Protein AF-A0A7U9XHC4-F1 (afdb_monomer_lite)

Sequence (242 aa):
MTAVTALALLISKVLDKARELSAKLFEKETIQPVAEPNERRTTQVIPQTDKIPMQEKNTHKEPTANPSSQKQELQAKTQTTEQEKPKIPPKPVMSAEATAYPKLLKIYKELNRQNGIIFDAERERNELELERDSLKGFAKLTKKGELQSRIDCKNEEIDLLKIGLSGIVKRYGFQTVHDFYKVFSVSKTANAEYRDKVDKWEEQYGEKVQKKEESIHRRLQNYQREISNQYMKRTIKNREAR

Structure (mmCIF, N/CA/C/O backbone):
data_AF-A0A7U9XHC4-F1
#
_entry.id   AF-A0A7U9XHC4-F1
#
loop_
_atom_site.group_PDB
_atom_site.id
_atom_site.type_symbol
_atom_site.label_atom_id
_atom_site.label_alt_id
_atom_site.label_comp_id
_atom_site.label_asym_id
_atom_site.label_entity_id
_atom_site.label_seq_id
_atom_site.pdbx_PDB_ins_code
_atom_site.Cartn_x
_atom_site.Cartn_y
_atom_site.Cartn_z
_atom_site.occupancy
_atom_site.B_iso_or_equiv
_atom_site.auth_seq_id
_atom_site.auth_comp_id
_atom_site.auth_asym_id
_atom_site.auth_atom_id
_atom_site.pdbx_PDB_model_num
ATOM 1 N N . MET A 1 1 ? 19.057 22.908 -21.754 1.00 55.62 1 MET A N 1
ATOM 2 C CA . MET A 1 1 ? 17.963 22.096 -21.180 1.00 55.62 1 MET A CA 1
ATOM 3 C C . MET A 1 1 ? 16.813 22.130 -22.164 1.00 55.62 1 MET A C 1
ATOM 5 O O . MET A 1 1 ? 16.393 23.221 -22.522 1.00 55.62 1 MET A O 1
ATOM 9 N N . THR A 1 2 ? 16.378 20.983 -22.679 1.00 82.88 2 THR A N 1
ATOM 10 C CA . THR A 1 2 ? 15.184 20.905 -23.535 1.00 82.88 2 THR A CA 1
ATOM 11 C C . THR A 1 2 ? 13.932 20.855 -22.654 1.00 82.88 2 THR A C 1
ATOM 13 O O . THR A 1 2 ? 14.007 20.442 -21.493 1.00 82.88 2 THR A O 1
ATOM 16 N N . ALA A 1 3 ? 12.773 21.257 -23.184 1.00 76.12 3 ALA A N 1
ATOM 17 C CA . ALA A 1 3 ? 11.506 21.212 -22.444 1.00 76.12 3 ALA A CA 1
ATOM 18 C C . ALA A 1 3 ? 11.195 19.804 -21.890 1.00 76.12 3 ALA A C 1
ATOM 20 O O . ALA A 1 3 ? 10.708 19.671 -20.772 1.00 76.12 3 ALA A O 1
ATOM 21 N N . VAL A 1 4 ? 11.584 18.757 -22.628 1.00 71.19 4 VAL A N 1
ATOM 22 C CA . VAL A 1 4 ? 11.446 17.349 -22.219 1.00 71.19 4 VAL A CA 1
ATOM 23 C C . VAL A 1 4 ? 12.296 17.035 -20.982 1.00 71.19 4 VAL A C 1
ATOM 25 O O . VAL A 1 4 ? 11.776 16.501 -20.006 1.00 71.19 4 VAL A O 1
ATOM 28 N N . THR A 1 5 ? 13.572 17.445 -20.957 1.00 75.75 5 THR A N 1
ATOM 29 C CA . THR A 1 5 ? 14.426 17.257 -19.765 1.00 75.75 5 THR A CA 1
ATOM 30 C C . THR A 1 5 ? 13.920 18.018 -18.539 1.00 75.75 5 THR A C 1
ATOM 32 O O . THR A 1 5 ? 14.038 17.524 -17.421 1.00 75.75 5 THR A O 1
ATOM 35 N N . ALA A 1 6 ? 13.325 19.201 -18.721 1.00 80.12 6 ALA A N 1
ATOM 36 C CA . ALA A 1 6 ? 12.749 19.957 -17.611 1.00 80.12 6 ALA A CA 1
ATOM 37 C C . ALA A 1 6 ? 11.502 19.265 -17.029 1.00 80.12 6 ALA A C 1
ATOM 39 O O . ALA A 1 6 ? 11.357 19.206 -15.809 1.00 80.12 6 ALA A O 1
ATOM 40 N N . LEU A 1 7 ? 10.642 18.706 -17.888 1.00 82.75 7 LEU A N 1
ATOM 41 C CA . LEU A 1 7 ? 9.442 17.976 -17.474 1.00 82.75 7 LEU A CA 1
ATOM 42 C C . LEU A 1 7 ? 9.790 16.689 -16.715 1.00 82.75 7 LEU A C 1
ATOM 44 O O . LEU A 1 7 ? 9.242 16.453 -15.642 1.00 82.75 7 LEU A O 1
ATOM 48 N N . ALA A 1 8 ? 10.741 15.900 -17.222 1.00 76.00 8 ALA A N 1
ATOM 49 C CA . ALA A 1 8 ? 11.192 14.673 -16.565 1.00 76.00 8 ALA A CA 1
ATOM 50 C C . ALA A 1 8 ? 11.754 14.942 -15.156 1.00 76.00 8 ALA A C 1
ATOM 52 O O . ALA A 1 8 ? 11.392 14.263 -14.197 1.00 76.00 8 ALA A O 1
ATOM 53 N N . LEU A 1 9 ? 12.564 15.997 -14.997 1.00 84.44 9 LEU A N 1
ATOM 54 C CA . LEU A 1 9 ? 13.085 16.408 -13.687 1.00 84.44 9 LEU A CA 1
ATOM 55 C C . LEU A 1 9 ? 11.981 16.847 -12.718 1.00 84.44 9 LEU A C 1
ATOM 57 O O . LEU A 1 9 ? 12.080 16.603 -11.514 1.00 84.44 9 LEU A O 1
ATOM 61 N N . LEU A 1 10 ? 10.938 17.506 -13.224 1.00 90.00 10 LEU A N 1
ATOM 62 C CA . LEU A 1 10 ? 9.778 17.899 -12.427 1.00 90.00 10 LEU A CA 1
ATOM 63 C C . LEU A 1 10 ? 9.011 16.670 -11.932 1.00 90.00 10 LEU A C 1
ATOM 65 O O . LEU A 1 10 ? 8.675 16.601 -10.751 1.00 90.00 10 LEU A O 1
ATOM 69 N N . ILE A 1 11 ? 8.804 15.682 -12.806 1.00 84.50 11 ILE A N 1
ATOM 70 C CA . ILE A 1 11 ? 8.139 14.420 -12.466 1.00 84.50 11 ILE A CA 1
ATOM 71 C C . ILE A 1 11 ? 8.933 13.663 -11.394 1.00 84.50 11 ILE A C 1
ATOM 73 O O . ILE A 1 11 ? 8.345 13.287 -10.381 1.00 84.50 11 ILE A O 1
ATOM 77 N N . SER A 1 12 ? 10.258 13.521 -11.537 1.00 80.94 12 SER A N 1
ATOM 78 C CA . SER A 1 12 ? 11.087 12.885 -10.496 1.00 80.94 12 SER A CA 1
ATOM 79 C C . SER A 1 12 ? 10.955 13.581 -9.140 1.00 80.94 12 SER A C 1
ATOM 81 O O . SER A 1 12 ? 10.731 12.918 -8.132 1.00 80.94 12 SER A O 1
ATOM 83 N N . LYS A 1 13 ? 10.994 14.920 -9.100 1.00 88.62 13 LYS A N 1
ATOM 84 C CA . LYS A 1 13 ? 10.834 15.673 -7.841 1.00 88.62 13 LYS A CA 1
ATOM 85 C C . LYS A 1 13 ? 9.473 15.451 -7.180 1.00 88.62 13 LYS A C 1
ATOM 87 O O . LYS A 1 13 ? 9.390 15.394 -5.953 1.00 88.62 13 LYS A O 1
ATOM 92 N N . VAL A 1 14 ? 8.408 15.357 -7.976 1.00 91.25 14 VAL A N 1
ATOM 93 C CA . VAL A 1 14 ? 7.058 15.073 -7.469 1.00 91.25 14 VAL A CA 1
ATOM 94 C C . VAL A 1 14 ? 6.993 13.658 -6.889 1.00 91.25 14 VAL A C 1
ATOM 96 O O . VAL A 1 14 ? 6.463 13.483 -5.791 1.00 91.25 14 VAL A O 1
ATOM 99 N N . LEU A 1 15 ? 7.579 12.671 -7.572 1.00 83.56 15 LEU A N 1
ATOM 100 C CA . LEU A 1 15 ? 7.638 11.285 -7.097 1.00 83.56 15 LEU A CA 1
ATOM 101 C C . LEU A 1 15 ? 8.427 11.156 -5.784 1.00 83.56 15 LEU A C 1
ATOM 103 O O . LEU A 1 15 ? 7.955 10.508 -4.848 1.00 83.56 15 LEU A O 1
ATOM 107 N N . ASP A 1 16 ? 9.566 11.840 -5.659 1.00 85.12 16 ASP A N 1
ATOM 108 C CA . ASP A 1 16 ? 10.362 11.842 -4.424 1.00 85.12 16 ASP A CA 1
ATOM 109 C C . ASP A 1 16 ? 9.583 12.428 -3.238 1.00 85.12 16 ASP A C 1
ATOM 111 O O . ASP A 1 16 ? 9.581 11.868 -2.136 1.00 85.12 16 ASP A O 1
ATOM 115 N N . LYS A 1 17 ? 8.857 13.532 -3.457 1.00 90.00 17 LYS A N 1
ATOM 116 C CA . LYS A 1 17 ? 8.024 14.149 -2.414 1.00 90.00 17 LYS A CA 1
ATOM 117 C C . LYS A 1 17 ? 6.835 13.278 -2.022 1.00 90.00 17 LYS A C 1
ATOM 119 O O . LYS A 1 17 ? 6.519 13.190 -0.834 1.00 90.00 17 LYS A O 1
ATOM 124 N N . ALA A 1 18 ? 6.206 12.601 -2.981 1.00 82.88 18 ALA A N 1
ATOM 125 C CA . ALA A 1 18 ? 5.153 11.631 -2.697 1.00 82.88 18 ALA A CA 1
ATOM 126 C C . ALA A 1 18 ? 5.675 10.474 -1.826 1.00 82.88 18 ALA A C 1
ATOM 128 O O . ALA A 1 18 ? 5.011 10.079 -0.864 1.00 82.88 18 ALA A O 1
ATOM 129 N N . ARG A 1 19 ? 6.897 9.990 -2.088 1.00 78.12 19 ARG A N 1
ATOM 130 C CA . ARG A 1 19 ? 7.547 8.958 -1.269 1.00 78.12 19 ARG A CA 1
ATOM 131 C C . ARG A 1 19 ? 7.817 9.444 0.157 1.00 78.12 19 ARG A C 1
ATOM 133 O O . ARG A 1 19 ? 7.469 8.736 1.101 1.00 78.12 19 ARG A O 1
ATOM 140 N N . GLU A 1 20 ? 8.360 10.648 0.330 1.00 86.25 20 GLU A N 1
ATOM 141 C CA . GLU A 1 20 ? 8.601 11.239 1.658 1.00 86.25 20 GLU A CA 1
ATOM 142 C C . GLU A 1 20 ? 7.307 11.321 2.492 1.00 86.25 20 GLU A C 1
ATOM 144 O O . GLU A 1 20 ? 7.291 10.974 3.675 1.00 86.25 20 GLU A O 1
ATOM 149 N N . LEU A 1 21 ? 6.201 11.737 1.867 1.00 84.19 21 LEU A N 1
ATOM 150 C CA . LEU A 1 21 ? 4.885 11.781 2.506 1.00 84.19 21 LEU A CA 1
ATOM 151 C C . LEU A 1 21 ? 4.354 10.383 2.834 1.00 84.19 21 LEU A C 1
ATOM 153 O O . LEU A 1 21 ? 3.817 10.181 3.924 1.00 84.19 21 LEU A O 1
ATOM 157 N N . SER A 1 22 ? 4.536 9.415 1.933 1.00 74.69 22 SER A N 1
ATOM 158 C CA . SER A 1 22 ? 4.126 8.034 2.184 1.00 74.69 22 SER A CA 1
ATOM 159 C C . SER A 1 22 ? 4.843 7.450 3.409 1.00 74.69 22 SER A C 1
ATOM 161 O O . SER A 1 22 ? 4.179 6.966 4.321 1.00 74.69 22 SER A O 1
ATOM 163 N N . ALA A 1 23 ? 6.169 7.598 3.516 1.00 75.50 23 ALA A N 1
ATOM 164 C CA . ALA A 1 23 ? 6.959 7.071 4.630 1.00 75.50 23 ALA A CA 1
ATOM 165 C C . ALA A 1 23 ? 6.493 7.624 5.992 1.00 75.50 23 ALA A C 1
ATOM 167 O O . ALA A 1 23 ? 6.322 6.867 6.948 1.00 75.50 23 ALA A O 1
ATOM 168 N N . LYS A 1 24 ? 6.172 8.926 6.053 1.00 78.94 24 LYS A N 1
ATOM 169 C CA . LYS A 1 24 ? 5.629 9.587 7.255 1.00 78.94 24 LYS A CA 1
ATOM 170 C C . LYS A 1 24 ? 4.244 9.076 7.670 1.00 78.94 24 LYS A C 1
ATOM 172 O O . LYS A 1 24 ? 3.908 9.143 8.853 1.00 78.94 24 LYS A O 1
ATOM 177 N N . LEU A 1 25 ? 3.430 8.595 6.729 1.00 70.62 25 LEU A N 1
ATOM 178 C CA . LEU A 1 25 ? 2.134 7.976 7.029 1.00 70.62 25 LEU A CA 1
ATOM 179 C C . LEU A 1 25 ? 2.297 6.545 7.565 1.00 70.62 25 LEU A C 1
ATOM 181 O O . LEU A 1 25 ? 1.542 6.146 8.448 1.00 70.62 25 LEU A O 1
ATOM 185 N N . PHE A 1 26 ? 3.297 5.796 7.087 1.00 56.28 26 PHE A N 1
ATOM 186 C CA . PHE A 1 26 ? 3.505 4.396 7.476 1.00 56.28 26 PHE A CA 1
ATOM 187 C C . PHE A 1 26 ? 4.133 4.204 8.859 1.00 56.28 26 PHE A C 1
ATOM 189 O O . PHE A 1 26 ? 3.746 3.265 9.556 1.00 56.28 26 PHE A O 1
ATOM 196 N N . GLU A 1 27 ? 5.041 5.081 9.299 1.00 56.12 27 GLU A N 1
ATOM 197 C CA . GLU A 1 27 ? 5.608 4.984 10.657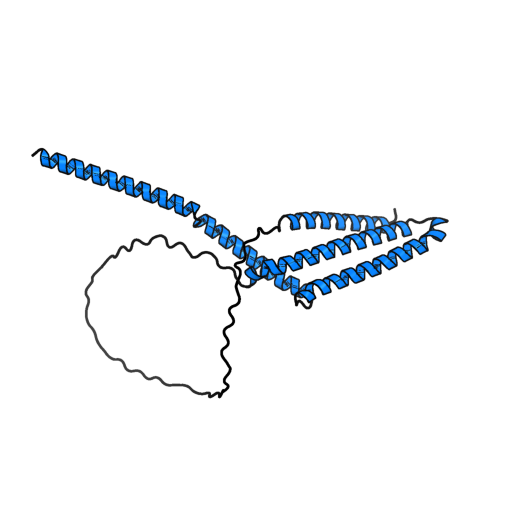 1.00 56.12 27 GLU A CA 1
ATOM 198 C C . GLU A 1 27 ? 4.546 5.144 11.756 1.00 56.12 27 GLU A C 1
ATOM 200 O O . GLU A 1 27 ? 4.669 4.563 12.830 1.00 56.12 27 GLU A O 1
ATOM 205 N N . LYS A 1 28 ? 3.460 5.876 11.482 1.00 56.00 28 LYS A N 1
ATOM 206 C CA . LYS A 1 28 ? 2.376 6.115 12.447 1.00 56.00 28 LYS A CA 1
ATOM 207 C C . LYS A 1 28 ? 1.335 4.984 12.514 1.00 56.00 28 LYS A C 1
ATOM 209 O O . LYS A 1 28 ? 0.484 5.006 13.395 1.00 56.00 28 LYS A O 1
ATOM 214 N N . GLU A 1 29 ? 1.401 3.988 11.624 1.00 53.00 29 GLU A N 1
ATOM 215 C CA . GLU A 1 29 ? 0.456 2.853 11.522 1.00 53.00 29 GLU A CA 1
ATOM 216 C C . GLU A 1 29 ? 0.997 1.549 12.174 1.00 53.00 29 GLU A C 1
ATOM 218 O O . GLU A 1 29 ? 0.643 0.419 11.801 1.00 53.00 29 GLU A O 1
ATOM 223 N N . THR A 1 30 ? 1.885 1.671 13.168 1.00 40.72 30 THR A N 1
ATOM 224 C CA . THR A 1 30 ? 2.330 0.553 14.017 1.00 40.72 30 THR A CA 1
ATOM 225 C C . THR A 1 30 ? 1.309 0.269 15.120 1.00 40.72 30 THR A C 1
ATOM 227 O O . THR A 1 30 ? 1.226 0.988 16.113 1.00 40.72 30 THR A O 1
ATOM 230 N N . ILE A 1 31 ? 0.533 -0.803 14.960 1.00 46.12 31 ILE A N 1
ATOM 231 C CA . ILE A 1 31 ? -0.355 -1.331 16.003 1.00 46.12 31 ILE A CA 1
ATOM 232 C C . ILE A 1 31 ? 0.489 -2.118 17.019 1.00 46.12 31 ILE A C 1
ATOM 234 O O . ILE A 1 31 ? 1.234 -3.016 16.624 1.00 46.12 31 ILE A O 1
ATOM 238 N N . GLN A 1 32 ? 0.351 -1.811 18.314 1.00 37.06 32 GLN A N 1
ATOM 239 C CA . GLN A 1 32 ? 0.834 -2.681 19.394 1.00 37.06 32 GLN A CA 1
ATOM 240 C C . GLN A 1 32 ? 0.042 -4.002 19.385 1.00 37.06 32 GLN A C 1
ATOM 242 O O . GLN A 1 32 ? -1.187 -3.960 19.290 1.00 37.06 32 GLN A O 1
ATOM 247 N N . PRO A 1 33 ? 0.696 -5.173 19.478 1.00 33.81 33 PRO A N 1
ATOM 248 C CA . PRO A 1 33 ? 0.001 -6.451 19.404 1.00 33.81 33 PRO A CA 1
ATOM 249 C C . PRO A 1 33 ? -0.892 -6.646 20.637 1.00 33.81 33 PRO A C 1
ATOM 251 O O . PRO A 1 33 ? -0.405 -6.751 21.759 1.00 33.81 33 PRO A O 1
ATOM 254 N N . VAL A 1 34 ? -2.207 -6.724 20.425 1.00 34.84 34 VAL A N 1
ATOM 255 C CA . VAL A 1 34 ? -3.128 -7.321 21.399 1.00 34.84 34 VAL A CA 1
ATOM 256 C C . VAL A 1 34 ? -3.003 -8.835 21.252 1.00 34.84 34 VAL A C 1
ATOM 258 O O . VAL A 1 34 ? -3.172 -9.367 20.156 1.00 34.84 34 VAL A O 1
ATOM 261 N N . ALA A 1 35 ? -2.641 -9.501 22.346 1.00 34.56 35 ALA A N 1
ATOM 262 C CA . ALA A 1 35 ? -2.432 -10.941 22.414 1.00 34.56 35 ALA A CA 1
ATOM 263 C C . ALA A 1 35 ? -3.682 -11.725 21.967 1.00 34.56 35 ALA A C 1
ATOM 265 O O . ALA A 1 35 ? -4.782 -11.496 22.471 1.00 34.56 35 ALA A O 1
ATOM 266 N N . GLU A 1 36 ? -3.496 -12.660 21.033 1.00 34.91 36 GLU A N 1
ATOM 267 C CA . GLU A 1 36 ? -4.506 -13.642 20.623 1.00 34.91 36 GLU A CA 1
ATOM 268 C C . GLU A 1 36 ? -4.668 -14.724 21.715 1.00 34.91 36 GLU A C 1
ATOM 270 O O . GLU A 1 36 ? -3.659 -15.224 22.225 1.00 34.91 36 GLU A O 1
ATOM 275 N N . PRO A 1 37 ? -5.896 -15.149 22.075 1.00 32.88 37 PRO A N 1
ATOM 276 C CA . PRO A 1 37 ? -6.099 -16.367 22.845 1.00 32.88 37 PRO A CA 1
ATOM 277 C C . PRO A 1 37 ? -6.064 -17.582 21.908 1.00 32.88 37 PRO A C 1
ATOM 279 O O . PRO A 1 37 ? -6.807 -17.667 20.934 1.00 32.88 37 PRO A O 1
ATOM 282 N N . ASN A 1 38 ? -5.195 -18.541 22.225 1.00 33.75 38 ASN A N 1
ATOM 283 C CA . ASN A 1 38 ? -5.083 -19.826 21.540 1.00 33.75 38 ASN A CA 1
ATOM 284 C C . ASN A 1 38 ? -6.364 -20.666 21.707 1.00 33.75 38 ASN A C 1
ATOM 286 O O . ASN A 1 38 ? -6.605 -21.201 22.791 1.00 33.75 38 ASN A O 1
ATOM 290 N N . GLU A 1 39 ? -7.136 -20.872 20.638 1.00 32.62 39 GLU A N 1
ATOM 291 C CA . GLU A 1 39 ? -8.208 -21.875 20.619 1.00 32.62 39 GLU A CA 1
ATOM 292 C C . GLU A 1 39 ? -7.660 -23.252 20.225 1.00 32.62 39 GLU A C 1
ATOM 294 O O . GLU A 1 39 ? -7.270 -23.525 19.087 1.00 32.62 39 GLU A O 1
ATOM 299 N N . ARG A 1 40 ? -7.621 -24.145 21.217 1.00 29.61 40 ARG A N 1
ATOM 300 C CA . ARG A 1 40 ? -7.366 -25.574 21.039 1.00 29.61 40 ARG A CA 1
ATOM 301 C C . ARG A 1 40 ? -8.595 -26.237 20.411 1.00 29.61 40 ARG A C 1
ATOM 303 O O . ARG A 1 40 ? -9.694 -26.155 20.950 1.00 29.61 40 ARG A O 1
ATOM 310 N N . ARG A 1 41 ? -8.367 -26.969 19.316 1.00 32.06 41 ARG A N 1
ATOM 311 C CA . ARG A 1 41 ? -9.296 -27.953 18.738 1.00 32.06 41 ARG A CA 1
ATOM 312 C C . ARG A 1 41 ? -9.852 -28.883 19.819 1.00 32.06 41 ARG A C 1
ATOM 314 O O . ARG A 1 41 ? -9.085 -29.581 20.476 1.00 32.06 41 ARG A O 1
ATOM 321 N N . THR A 1 42 ? -11.173 -28.992 19.896 1.00 28.61 42 THR A N 1
ATOM 322 C CA . THR A 1 42 ? -11.848 -30.218 20.336 1.00 28.61 42 THR A CA 1
ATOM 323 C C . THR A 1 42 ? -12.834 -30.633 19.253 1.00 28.61 42 THR A C 1
ATOM 325 O O . THR A 1 42 ? -13.819 -29.961 18.972 1.00 28.61 42 THR A O 1
ATOM 328 N N . THR A 1 43 ? -12.504 -31.737 18.594 1.00 28.59 43 THR A N 1
ATOM 329 C CA . THR A 1 43 ? -13.367 -32.452 17.660 1.00 28.59 43 THR A CA 1
ATOM 330 C C . THR A 1 43 ? -14.407 -33.218 18.477 1.00 28.59 43 THR A C 1
ATOM 332 O O . THR A 1 43 ? -14.033 -34.095 19.250 1.00 28.59 43 THR A O 1
ATOM 335 N N . GLN A 1 44 ? -15.695 -32.922 18.302 1.00 28.42 44 GLN A N 1
ATOM 336 C CA . GLN A 1 44 ? -16.767 -33.870 18.609 1.00 28.42 44 GLN A CA 1
ATOM 337 C C . GLN A 1 44 ? -17.563 -34.148 17.337 1.00 28.42 44 GLN A C 1
ATOM 339 O O . GLN A 1 44 ? -18.074 -33.249 16.675 1.00 28.42 44 GLN A O 1
ATOM 344 N N . VAL A 1 45 ? -17.578 -35.431 16.998 1.00 30.69 45 VAL A N 1
ATOM 345 C CA . VAL A 1 45 ? -18.313 -36.077 15.917 1.00 30.69 45 VAL A CA 1
ATOM 346 C C . VAL A 1 45 ? -19.734 -36.343 16.407 1.00 30.69 45 VAL A C 1
ATOM 348 O O . VAL A 1 45 ? -19.882 -36.976 17.449 1.00 30.69 45 VAL A O 1
ATOM 351 N N . ILE A 1 46 ? -20.759 -35.945 15.648 1.00 30.66 46 ILE A N 1
ATOM 352 C CA . ILE A 1 46 ? -22.102 -36.550 15.712 1.00 30.66 46 ILE A CA 1
ATOM 353 C C . ILE A 1 46 ? -22.631 -36.700 14.268 1.00 30.66 46 ILE A C 1
ATOM 355 O O . ILE A 1 46 ? -22.454 -35.765 13.482 1.00 30.66 46 ILE A O 1
ATOM 359 N N . PRO A 1 47 ? -23.222 -37.852 13.876 1.00 28.88 47 PRO A N 1
ATOM 360 C CA . PRO A 1 47 ? -23.555 -38.157 12.485 1.00 28.88 47 PRO A CA 1
ATOM 361 C C . PRO A 1 47 ? -24.896 -37.578 12.013 1.00 28.88 47 PRO A C 1
ATOM 363 O O . PRO A 1 47 ? -25.793 -37.274 12.794 1.00 28.88 47 PRO A O 1
ATOM 366 N N . GLN A 1 48 ? -24.998 -37.505 10.687 1.00 24.06 48 GLN A N 1
ATOM 367 C CA . GLN A 1 48 ? -26.137 -37.122 9.855 1.00 24.06 48 GLN A CA 1
ATOM 368 C C . GLN A 1 48 ? -27.440 -37.875 10.173 1.00 24.06 48 GLN A C 1
ATOM 370 O O . GLN A 1 48 ? -27.424 -39.076 10.447 1.00 24.06 48 GLN A O 1
ATOM 375 N N . THR A 1 49 ? -28.585 -37.220 9.958 1.00 25.73 49 THR A N 1
ATOM 376 C CA . THR A 1 49 ? -29.771 -37.889 9.400 1.00 25.73 49 THR A CA 1
ATOM 377 C C . THR A 1 49 ? -30.644 -36.898 8.628 1.00 25.73 49 THR A C 1
ATOM 379 O O . THR A 1 49 ? -30.961 -35.814 9.113 1.00 25.73 49 THR A O 1
ATOM 382 N N . ASP A 1 50 ? -31.002 -37.298 7.411 1.00 26.66 50 ASP A N 1
ATOM 383 C CA . ASP A 1 50 ? -31.932 -36.644 6.496 1.00 26.66 50 ASP A CA 1
ATOM 384 C C . ASP A 1 50 ? -33.364 -36.551 7.048 1.00 26.66 50 ASP A C 1
ATOM 386 O O . ASP A 1 50 ? -33.828 -37.483 7.712 1.00 26.66 50 ASP A O 1
ATOM 390 N N . LYS A 1 51 ? -34.093 -35.493 6.648 1.00 30.14 51 LYS A N 1
ATOM 391 C CA . LYS A 1 51 ? -35.389 -35.527 5.916 1.00 30.14 51 LYS A CA 1
ATOM 392 C C . LYS A 1 51 ? -36.171 -34.209 6.073 1.00 30.14 51 LYS A C 1
ATOM 394 O O . LYS A 1 51 ? -36.531 -33.805 7.172 1.00 30.14 51 LYS A O 1
ATOM 399 N N . ILE A 1 52 ? -36.471 -33.581 4.934 1.00 31.81 52 ILE A N 1
ATOM 400 C CA . ILE A 1 52 ? -37.502 -32.541 4.728 1.00 31.81 52 ILE A CA 1
ATOM 401 C C . ILE A 1 52 ? -38.856 -33.279 4.534 1.00 31.81 52 ILE A C 1
ATOM 403 O O . ILE A 1 52 ? -38.826 -34.433 4.091 1.00 31.81 52 ILE A O 1
ATOM 407 N N . PRO A 1 53 ? -40.033 -32.688 4.845 1.00 28.19 53 PRO A N 1
ATOM 408 C CA . PRO A 1 53 ? -40.754 -31.896 3.838 1.00 28.19 53 PRO A CA 1
ATOM 409 C C . PRO A 1 53 ? -41.423 -30.605 4.359 1.00 28.19 53 PRO A C 1
ATOM 411 O O . PRO A 1 53 ? -41.893 -30.516 5.490 1.00 28.19 53 PRO A O 1
ATOM 414 N N . MET A 1 54 ? -41.496 -29.621 3.457 1.00 28.09 54 MET A N 1
ATOM 415 C CA . MET A 1 54 ? -42.351 -28.426 3.485 1.00 28.09 54 MET A CA 1
ATOM 416 C C . MET A 1 54 ? -43.833 -28.748 3.720 1.00 28.09 54 MET A C 1
ATOM 418 O O . MET A 1 54 ? -44.343 -29.699 3.132 1.00 28.09 54 MET A O 1
ATOM 422 N N . GLN A 1 55 ? -44.549 -27.847 4.405 1.00 28.44 55 GLN A N 1
ATOM 423 C CA . GLN A 1 55 ? -45.939 -27.526 4.061 1.00 28.44 55 GLN A CA 1
ATOM 424 C C . GLN A 1 55 ? -46.338 -26.100 4.486 1.00 28.44 55 GLN A C 1
ATOM 426 O O . GLN A 1 55 ? -46.089 -25.665 5.608 1.00 28.44 55 GLN A O 1
ATOM 431 N N . GLU A 1 56 ? -46.927 -25.380 3.528 1.00 27.33 56 GLU A N 1
ATOM 432 C CA . GLU A 1 56 ? -47.535 -24.050 3.629 1.00 27.33 56 GLU A CA 1
ATOM 433 C C . GLU A 1 56 ? -48.897 -24.061 4.359 1.00 27.33 56 GLU A C 1
ATOM 435 O O . GLU A 1 56 ? -49.558 -25.096 4.435 1.00 27.33 56 GLU A O 1
ATOM 440 N N . LYS A 1 57 ? -49.356 -22.842 4.703 1.00 27.30 57 LYS A N 1
ATOM 441 C CA . LYS A 1 57 ? -50.697 -22.250 4.445 1.00 27.30 57 LYS A CA 1
ATOM 442 C C . LYS A 1 57 ? -51.568 -21.825 5.652 1.00 27.30 57 LYS A C 1
ATOM 444 O O . LYS A 1 57 ? -52.084 -22.647 6.395 1.00 27.30 57 LYS A O 1
ATOM 449 N N . ASN A 1 58 ? -51.891 -20.520 5.618 1.00 26.94 58 ASN A N 1
ATOM 450 C CA . ASN A 1 58 ? -53.190 -19.852 5.857 1.00 26.94 58 ASN A CA 1
ATOM 451 C C . ASN A 1 58 ? -53.703 -19.480 7.275 1.00 26.94 58 ASN A C 1
ATOM 453 O O . ASN A 1 58 ? -54.276 -20.288 7.988 1.00 26.94 58 ASN A O 1
ATOM 457 N N . THR A 1 59 ? -53.622 -18.169 7.559 1.00 23.08 59 THR A N 1
ATOM 458 C CA . THR A 1 59 ? -54.715 -17.163 7.701 1.00 23.08 59 THR A CA 1
ATOM 459 C C . THR A 1 59 ? -55.966 -17.415 8.576 1.00 23.08 59 THR A C 1
ATOM 461 O O . THR A 1 59 ? -56.833 -18.196 8.200 1.00 23.08 59 THR A O 1
ATOM 464 N N . HIS A 1 60 ? -56.132 -16.507 9.568 1.00 26.81 60 HIS A N 1
ATOM 465 C CA . HIS A 1 60 ? -57.374 -15.959 10.188 1.00 26.81 60 HIS A CA 1
ATOM 466 C C . HIS A 1 60 ? -58.234 -16.918 11.053 1.00 26.81 60 HIS A C 1
ATOM 468 O O . HIS A 1 60 ? -58.481 -18.048 10.667 1.00 26.81 60 HIS A O 1
ATOM 474 N N . LYS A 1 61 ? -58.781 -16.546 12.224 1.00 31.64 61 LYS A N 1
ATOM 475 C CA . LYS A 1 61 ? -59.591 -15.356 12.564 1.00 31.64 61 LYS A CA 1
ATOM 476 C C . LYS A 1 61 ? -59.613 -15.070 14.084 1.00 31.64 61 LYS A C 1
ATOM 478 O O . LYS A 1 61 ? -59.539 -15.992 14.889 1.00 31.64 61 LYS A O 1
ATOM 483 N N . GLU A 1 62 ? -59.815 -13.798 14.432 1.00 26.48 62 GLU A N 1
ATOM 484 C CA . GLU A 1 62 ? -60.444 -13.316 15.682 1.00 26.48 62 GLU A CA 1
ATOM 485 C C . GLU A 1 62 ? -61.940 -13.729 15.726 1.00 26.48 62 GLU A C 1
ATOM 487 O O . GLU A 1 62 ? -62.503 -13.983 14.654 1.00 26.48 62 GLU A O 1
ATOM 492 N N . PRO A 1 63 ? -62.616 -13.805 16.895 1.00 36.53 63 PRO A N 1
ATOM 493 C CA . PRO A 1 63 ? -63.226 -12.602 17.489 1.00 36.53 63 PRO A CA 1
ATOM 494 C C . PRO A 1 63 ? -63.290 -12.569 19.038 1.00 36.53 63 PRO A C 1
ATOM 496 O O . PRO A 1 63 ? -63.694 -13.522 19.699 1.00 36.53 63 PRO A O 1
ATOM 499 N N . THR A 1 64 ? -62.923 -11.413 19.591 1.00 30.22 64 THR A N 1
ATOM 500 C CA . THR A 1 64 ? -63.703 -10.580 20.532 1.00 30.22 64 THR A CA 1
ATOM 501 C C . THR A 1 64 ? -64.684 -11.246 21.525 1.00 30.22 64 THR A C 1
ATOM 503 O O . THR A 1 64 ? -65.745 -11.721 21.131 1.00 30.22 64 THR A O 1
ATOM 506 N N . ALA A 1 65 ? -64.423 -11.092 22.834 1.00 27.11 65 ALA A N 1
ATOM 507 C CA . ALA A 1 65 ? -65.444 -10.842 23.869 1.00 27.11 65 ALA A CA 1
ATOM 508 C C . ALA A 1 65 ? -64.794 -10.386 25.198 1.00 27.11 65 ALA A C 1
ATOM 510 O O . ALA A 1 65 ? -64.227 -11.188 25.932 1.00 27.11 65 ALA A O 1
ATOM 511 N N . ASN A 1 66 ? -64.916 -9.096 25.521 1.00 32.53 66 ASN A N 1
ATOM 512 C CA . ASN A 1 66 ? -64.937 -8.599 26.905 1.00 32.53 66 ASN A CA 1
ATOM 513 C C . ASN A 1 66 ? -66.411 -8.524 27.343 1.00 32.53 66 ASN A C 1
ATOM 515 O O . ASN A 1 66 ? -67.273 -8.299 26.487 1.00 32.53 66 ASN A O 1
ATOM 519 N N . PRO A 1 67 ? -66.725 -8.651 28.645 1.00 38.66 67 PRO A N 1
ATOM 520 C CA . PRO A 1 67 ? -67.033 -7.412 29.377 1.00 38.66 67 PRO A CA 1
ATOM 521 C C . PRO A 1 67 ? -66.697 -7.418 30.886 1.00 38.66 67 PRO A C 1
ATOM 523 O O . PRO A 1 67 ? -66.741 -8.457 31.528 1.00 38.66 67 P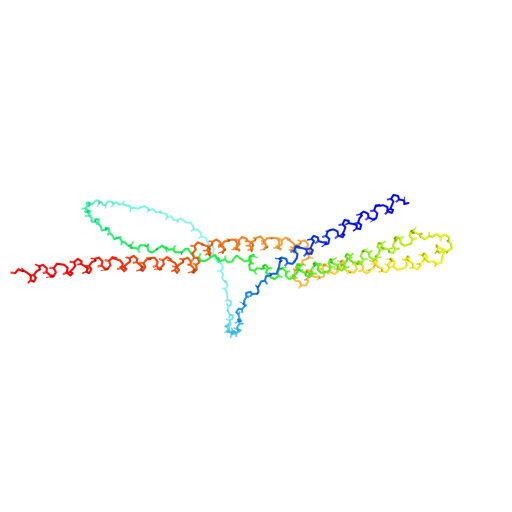RO A O 1
ATOM 526 N N . SER A 1 68 ? -66.540 -6.196 31.432 1.00 26.59 68 SER A N 1
ATOM 527 C CA . SER A 1 68 ? -66.937 -5.746 32.794 1.00 26.59 68 SER A CA 1
ATOM 528 C C . SER A 1 68 ? -66.305 -6.415 34.033 1.00 26.59 68 SER A C 1
ATOM 530 O O . SER A 1 68 ? -66.199 -7.621 34.107 1.00 26.59 68 SER A O 1
ATOM 532 N N . SER A 1 69 ? -65.978 -5.751 35.147 1.00 29.42 69 SER A N 1
ATOM 533 C CA . SER A 1 69 ? -66.239 -4.394 35.642 1.00 29.42 69 SER A CA 1
ATOM 534 C C . SER A 1 69 ? -65.402 -4.125 36.915 1.00 29.42 69 SER A C 1
ATOM 536 O O . SER A 1 69 ? -65.227 -5.014 37.736 1.00 29.42 69 SER A O 1
ATOM 538 N N . GLN A 1 70 ? -64.927 -2.878 37.052 1.00 28.42 70 GLN A N 1
ATOM 539 C CA . GLN A 1 70 ? -64.866 -2.002 38.246 1.00 28.42 70 GLN A CA 1
ATOM 540 C C . GLN A 1 70 ? -64.604 -2.576 39.668 1.00 28.42 70 GLN A C 1
ATOM 542 O O . GLN A 1 70 ? -65.470 -3.245 40.220 1.00 28.42 70 GLN A O 1
ATOM 547 N N . LYS A 1 71 ? -63.552 -2.091 40.367 1.00 27.61 71 LYS A N 1
ATOM 548 C CA . LYS A 1 71 ? -63.639 -1.059 41.447 1.00 27.61 71 LYS A CA 1
ATOM 549 C C . LYS A 1 71 ? -62.336 -0.858 42.264 1.00 27.61 71 LYS A C 1
ATOM 551 O O . LYS A 1 71 ? -61.748 -1.810 42.749 1.00 27.61 71 LYS A O 1
ATOM 556 N N . GLN A 1 72 ? -62.028 0.431 42.469 1.00 26.23 72 GLN A N 1
ATOM 557 C CA . GLN A 1 72 ? -61.454 1.117 43.650 1.00 26.23 72 GLN A CA 1
ATOM 558 C C . GLN A 1 72 ? -60.069 0.733 44.222 1.00 26.23 72 GLN A C 1
ATOM 560 O O . GLN A 1 72 ? -59.918 -0.202 44.993 1.00 26.23 72 GLN A O 1
ATOM 565 N N . GLU A 1 73 ? -59.090 1.589 43.891 1.00 31.09 73 GLU A N 1
ATOM 566 C CA . GLU A 1 73 ? -58.409 2.534 44.803 1.00 31.09 73 GLU A CA 1
ATOM 567 C C . GLU A 1 73 ? -57.834 2.009 46.134 1.00 31.09 73 GLU A C 1
ATOM 569 O O . GLU A 1 73 ? -58.569 1.750 47.078 1.00 31.09 73 GLU A O 1
ATOM 574 N N . LEU A 1 74 ? -56.497 2.008 46.246 1.00 29.45 74 LEU A N 1
ATOM 575 C CA . LEU A 1 74 ? -55.772 2.392 47.465 1.00 29.45 74 LEU A CA 1
ATOM 576 C C . LEU A 1 74 ? -54.304 2.697 47.134 1.00 29.45 74 LEU A C 1
ATOM 578 O O . LEU A 1 74 ? -53.546 1.858 46.650 1.00 29.45 74 LEU A O 1
ATOM 582 N N . GLN A 1 75 ? -53.925 3.948 47.387 1.00 35.41 75 GLN A N 1
ATOM 583 C CA . GLN A 1 75 ? -52.552 4.430 47.374 1.00 35.41 75 GLN A CA 1
ATOM 584 C C . GLN A 1 75 ? -51.702 3.654 48.389 1.00 35.41 75 GLN A C 1
ATOM 586 O O . GLN A 1 75 ? -51.996 3.657 49.581 1.00 35.41 75 GLN A O 1
ATOM 591 N N . ALA A 1 76 ? -50.578 3.103 47.940 1.00 28.73 76 ALA A N 1
ATOM 592 C CA . ALA A 1 76 ? -49.428 2.846 48.797 1.00 28.73 76 ALA A CA 1
ATOM 593 C C . ALA A 1 76 ? -48.167 3.253 48.033 1.00 28.73 76 ALA A C 1
ATOM 595 O O . ALA A 1 76 ? -47.607 2.525 47.217 1.00 28.73 76 ALA A O 1
ATOM 596 N N . LYS A 1 77 ? -47.773 4.501 48.274 1.00 35.81 77 LYS A N 1
ATOM 597 C CA . LYS A 1 77 ? -46.530 5.115 47.829 1.00 35.81 77 LYS A CA 1
ATOM 598 C C . LYS A 1 77 ? -45.377 4.452 48.582 1.00 35.81 77 LYS A C 1
ATOM 600 O O . LYS A 1 77 ? -44.982 4.933 49.638 1.00 35.81 77 LYS A O 1
ATOM 605 N N . THR A 1 78 ? -44.827 3.373 48.040 1.00 28.61 78 THR A N 1
ATOM 606 C CA . THR A 1 78 ? -43.529 2.863 48.491 1.00 28.61 78 THR A CA 1
ATOM 607 C C . THR A 1 78 ? -42.462 3.470 47.597 1.00 28.61 78 THR A C 1
ATOM 609 O O . THR A 1 78 ? -42.161 2.972 46.516 1.00 28.61 78 THR A O 1
ATOM 612 N N . GLN A 1 79 ? -41.921 4.606 48.040 1.00 34.22 79 GLN A N 1
ATOM 613 C CA . GLN A 1 79 ? -40.623 5.082 47.581 1.00 34.22 79 GLN A CA 1
ATOM 614 C C . GLN A 1 79 ? -39.573 4.058 48.023 1.00 34.22 79 GLN A C 1
ATOM 616 O O . GLN A 1 79 ? -38.989 4.167 49.098 1.00 34.22 79 GLN A O 1
ATOM 621 N N . THR A 1 80 ? -39.351 3.042 47.195 1.00 27.09 80 THR A N 1
ATOM 622 C CA . THR A 1 80 ? -38.104 2.288 47.224 1.00 27.09 80 THR A CA 1
ATOM 623 C C . THR A 1 80 ? -37.072 3.181 46.558 1.00 27.09 80 THR A C 1
ATOM 625 O O . THR A 1 80 ? -36.946 3.208 45.336 1.00 27.09 80 THR A O 1
ATOM 628 N N . THR A 1 81 ? -36.371 3.977 47.362 1.00 32.22 81 THR A N 1
ATOM 629 C CA . THR A 1 81 ? -35.120 4.610 46.944 1.00 32.22 81 THR A CA 1
ATOM 630 C C . THR A 1 81 ? -34.098 3.489 46.779 1.00 32.22 81 THR A C 1
ATOM 632 O O . THR A 1 81 ? -33.309 3.200 47.677 1.00 32.22 81 THR A O 1
ATOM 635 N N . GLU A 1 82 ? -34.179 2.788 45.650 1.00 36.41 82 GLU A N 1
ATOM 636 C CA . GLU A 1 82 ? -33.117 1.919 45.179 1.00 36.41 82 GLU A CA 1
ATOM 637 C C . GLU A 1 82 ? -31.942 2.841 44.861 1.00 36.41 82 GLU A C 1
ATOM 639 O O . GLU A 1 82 ? -32.018 3.723 44.007 1.00 36.41 82 GLU A O 1
ATOM 644 N N . GLN A 1 83 ? -30.888 2.719 45.658 1.00 39.19 83 GLN A N 1
ATOM 645 C CA . GLN A 1 83 ? -29.656 3.467 45.501 1.00 39.19 83 GLN A CA 1
ATOM 646 C C . GLN A 1 83 ? -29.006 3.005 44.189 1.00 39.19 83 GLN A C 1
ATOM 648 O O . GLN A 1 83 ? -28.231 2.048 44.164 1.00 39.19 83 GLN A O 1
ATOM 653 N N . GLU A 1 84 ? -29.393 3.634 43.079 1.00 39.53 84 GLU A N 1
ATOM 654 C CA . GLU A 1 84 ? -28.880 3.330 41.751 1.00 39.53 84 GLU A CA 1
ATOM 655 C C . GLU A 1 84 ? -27.391 3.697 41.726 1.00 39.53 84 GLU A C 1
ATOM 657 O O . GLU A 1 84 ? -27.009 4.859 41.593 1.00 39.53 84 GLU A O 1
ATOM 662 N N . LYS A 1 85 ? -26.521 2.693 41.917 1.00 53.44 85 LYS A N 1
ATOM 663 C CA . LYS A 1 85 ? -25.108 2.817 41.542 1.00 53.44 85 LYS A CA 1
ATOM 664 C C . LYS A 1 85 ? -25.081 3.323 40.098 1.00 53.44 85 LYS A C 1
ATOM 666 O O . LYS A 1 85 ? -25.813 2.747 39.289 1.00 53.44 85 LYS A O 1
ATOM 671 N N . PRO A 1 86 ? -24.263 4.332 39.751 1.00 55.53 86 PRO A N 1
ATOM 672 C CA . PRO A 1 86 ? -24.148 4.774 38.369 1.00 55.53 86 PRO A CA 1
ATOM 673 C C . PRO A 1 86 ? -23.787 3.559 37.510 1.00 55.53 86 PRO A C 1
ATOM 675 O O . PRO A 1 86 ? -22.709 2.977 37.646 1.00 55.53 86 PRO A O 1
ATOM 678 N N . LYS A 1 87 ? -24.745 3.099 36.699 1.00 71.94 87 LYS A N 1
ATOM 679 C CA . LYS A 1 87 ? -24.582 1.919 35.852 1.00 71.94 87 LYS A CA 1
ATOM 680 C C . LYS A 1 87 ? -23.618 2.305 34.741 1.00 71.94 87 LYS A C 1
ATOM 682 O O . LYS A 1 87 ? -24.007 2.948 33.770 1.00 71.94 87 LYS A O 1
ATOM 687 N N . ILE A 1 88 ? -22.348 1.956 34.925 1.00 77.56 88 ILE A N 1
ATOM 688 C CA . ILE A 1 88 ? -21.316 2.123 33.904 1.00 77.56 88 ILE A CA 1
ATOM 689 C C . ILE A 1 88 ? -21.807 1.411 32.634 1.00 77.56 88 ILE A C 1
ATOM 691 O O . ILE A 1 88 ? -22.168 0.231 32.712 1.00 77.56 88 ILE A O 1
ATOM 695 N N . PRO A 1 89 ? -21.852 2.093 31.476 1.00 83.69 89 PRO A N 1
ATOM 696 C CA . PRO A 1 89 ? -22.247 1.446 30.236 1.00 83.69 89 PRO A CA 1
ATOM 697 C C . PRO A 1 89 ? -21.250 0.330 29.882 1.00 83.69 89 PRO A C 1
ATOM 699 O O . PRO A 1 89 ? -20.067 0.434 30.216 1.00 83.69 89 PRO A O 1
ATOM 702 N N . PRO A 1 90 ? -21.681 -0.739 29.192 1.00 86.50 90 PRO A N 1
ATOM 703 C CA . PRO A 1 90 ? -20.776 -1.804 28.777 1.00 86.50 90 PRO A CA 1
ATOM 704 C C . PRO A 1 90 ? -19.663 -1.266 27.867 1.00 86.50 90 PRO A C 1
ATOM 706 O O . PRO A 1 90 ? -19.861 -0.304 27.120 1.00 86.50 90 PRO A O 1
ATOM 709 N N . LYS A 1 91 ? -18.488 -1.907 27.919 1.00 88.25 91 LYS A N 1
ATOM 710 C CA . LYS A 1 91 ? -17.358 -1.553 27.051 1.00 88.25 91 LYS A CA 1
ATOM 711 C C . LYS A 1 91 ? -17.749 -1.685 25.573 1.00 88.25 91 LYS A C 1
ATOM 713 O O . LYS A 1 91 ? -18.453 -2.636 25.224 1.00 88.25 91 LYS A O 1
ATOM 718 N N . PRO A 1 92 ? -17.256 -0.795 24.694 1.00 91.50 92 PRO A N 1
ATOM 719 C CA . PRO A 1 92 ? -17.482 -0.919 23.262 1.00 91.50 92 PRO A CA 1
ATOM 720 C C . PRO A 1 92 ? -17.007 -2.276 22.735 1.00 91.50 92 PRO A C 1
ATOM 722 O O . PRO A 1 92 ? -15.908 -2.738 23.057 1.00 91.50 92 PRO A O 1
ATOM 725 N N . VAL A 1 93 ? -17.829 -2.896 21.890 1.00 91.62 93 VAL A N 1
ATOM 726 C CA . VAL A 1 93 ? -17.541 -4.175 21.225 1.00 91.62 93 VAL A CA 1
ATOM 727 C C . VAL A 1 93 ? -17.127 -3.906 19.780 1.00 91.62 93 VAL A C 1
ATOM 729 O O . VAL A 1 93 ? -17.667 -3.010 19.131 1.00 91.62 93 VAL A O 1
ATOM 732 N N . MET A 1 94 ? -16.137 -4.651 19.283 1.00 91.12 94 MET A N 1
ATOM 733 C CA . MET A 1 94 ? -15.692 -4.529 17.893 1.00 91.12 94 MET A CA 1
ATOM 734 C C . MET A 1 94 ? -16.751 -5.068 16.931 1.00 91.12 94 MET A C 1
ATOM 736 O O . MET A 1 94 ? -17.310 -6.138 17.163 1.00 91.12 94 MET A O 1
ATOM 740 N N . SER A 1 95 ? -16.979 -4.361 15.823 1.00 95.56 95 SER A N 1
ATOM 741 C CA . SER A 1 95 ? -17.764 -4.895 14.707 1.00 95.56 95 SER A CA 1
ATOM 742 C C . SER A 1 95 ? -16.960 -5.934 13.917 1.00 95.56 95 SER A C 1
ATOM 744 O O . SER A 1 95 ? -15.727 -5.967 13.995 1.00 95.56 95 SER A O 1
ATOM 746 N N . ALA A 1 96 ? -17.638 -6.755 13.111 1.00 95.62 96 ALA A N 1
ATOM 747 C CA . ALA A 1 96 ? -16.976 -7.729 12.242 1.00 95.62 96 ALA A CA 1
ATOM 748 C C . ALA A 1 96 ? -15.942 -7.052 11.318 1.00 95.62 96 ALA A C 1
ATOM 750 O O . ALA A 1 96 ? -14.812 -7.522 11.179 1.00 95.62 96 ALA A O 1
ATOM 751 N N . GLU A 1 97 ? -16.279 -5.886 10.773 1.00 96.19 97 GLU A N 1
ATOM 752 C CA . GLU A 1 97 ? -15.410 -5.075 9.921 1.00 96.19 97 GLU A CA 1
ATOM 753 C C . GLU A 1 97 ? -14.180 -4.577 10.684 1.00 96.19 97 GLU A C 1
ATOM 755 O O . GLU A 1 97 ? -13.067 -4.669 10.167 1.00 96.19 97 GLU A O 1
ATOM 760 N N . ALA A 1 98 ? -14.341 -4.105 11.925 1.00 94.62 98 ALA A N 1
ATOM 761 C CA . ALA A 1 98 ? -13.220 -3.672 12.759 1.00 94.62 98 ALA A CA 1
ATOM 762 C C . ALA A 1 98 ? -12.282 -4.843 13.105 1.00 94.62 98 ALA A C 1
ATOM 764 O O . ALA A 1 98 ? -11.061 -4.697 13.049 1.00 94.62 98 ALA A O 1
ATOM 765 N N . THR A 1 99 ? -12.830 -6.033 13.386 1.00 95.94 99 THR A N 1
ATOM 766 C CA . THR A 1 99 ? -12.014 -7.231 13.666 1.00 95.94 99 THR A CA 1
ATOM 767 C C . THR A 1 99 ? -11.234 -7.734 12.449 1.00 95.94 99 THR A C 1
ATOM 769 O O . THR A 1 99 ? -10.176 -8.344 12.604 1.00 95.94 99 THR A O 1
ATOM 772 N N . ALA A 1 100 ? -11.706 -7.455 11.229 1.00 95.81 100 ALA A N 1
ATOM 773 C CA . ALA A 1 100 ? -11.005 -7.817 9.998 1.00 95.81 100 ALA A CA 1
ATOM 774 C C . ALA A 1 100 ? -9.772 -6.930 9.724 1.00 95.81 100 ALA A C 1
ATOM 776 O O . ALA A 1 100 ? -8.856 -7.354 9.007 1.00 95.81 100 ALA A O 1
ATOM 777 N N . TYR A 1 101 ? -9.705 -5.733 10.323 1.00 96.62 101 TYR A N 1
ATOM 778 C CA . TYR A 1 101 ? -8.701 -4.711 10.008 1.00 96.62 101 TYR A CA 1
ATOM 779 C C . TYR A 1 101 ? -7.251 -5.192 10.140 1.00 96.62 101 TYR A C 1
ATOM 781 O O . TYR A 1 101 ? -6.484 -4.993 9.195 1.00 96.62 101 TYR A O 1
ATOM 789 N N . PRO A 1 102 ? -6.835 -5.890 11.218 1.00 94.81 102 PRO A N 1
ATOM 790 C CA . PRO A 1 102 ? -5.445 -6.319 11.362 1.00 94.81 102 PRO A CA 1
ATOM 791 C C . PRO A 1 102 ? -4.979 -7.261 10.246 1.00 94.81 102 PRO A C 1
ATOM 793 O O . PRO A 1 102 ? -3.824 -7.197 9.826 1.00 94.81 102 PRO A O 1
ATOM 796 N N . LYS A 1 103 ? -5.867 -8.127 9.737 1.00 96.06 103 LYS A N 1
ATOM 797 C CA . LYS A 1 103 ? -5.550 -9.028 8.618 1.00 96.06 103 LYS A CA 1
ATOM 798 C C . LYS A 1 103 ? -5.404 -8.242 7.317 1.00 96.06 103 LYS A C 1
ATOM 800 O O . LYS A 1 103 ? -4.430 -8.439 6.597 1.00 96.06 103 LYS A O 1
ATOM 805 N N . LEU A 1 104 ? -6.322 -7.314 7.052 1.00 97.38 104 LEU A N 1
ATOM 806 C CA . LEU A 1 104 ? -6.298 -6.488 5.843 1.00 97.38 104 LEU A CA 1
ATOM 807 C C . LEU A 1 104 ? -5.118 -5.503 5.833 1.00 97.38 104 LEU A C 1
ATOM 809 O O . LEU A 1 104 ? -4.523 -5.267 4.784 1.00 97.38 104 LEU A O 1
ATOM 813 N N . LEU A 1 105 ? -4.709 -4.996 6.999 1.00 96.06 105 LEU A N 1
ATOM 814 C CA . LEU A 1 105 ? -3.533 -4.137 7.143 1.00 96.06 105 LEU A CA 1
ATOM 815 C C . LEU A 1 105 ? -2.240 -4.846 6.717 1.00 96.06 105 LEU A C 1
ATOM 817 O O . LEU A 1 105 ? -1.363 -4.214 6.131 1.00 96.06 105 LEU A O 1
ATOM 821 N N . LYS A 1 106 ? -2.116 -6.157 6.966 1.00 96.56 106 LYS A N 1
ATOM 822 C CA . LYS A 1 106 ? -0.962 -6.942 6.491 1.00 96.56 106 LYS A CA 1
ATOM 823 C C . LYS A 1 106 ? -0.882 -6.932 4.961 1.00 96.56 106 LYS A C 1
ATOM 825 O O . LYS A 1 106 ? 0.189 -6.692 4.414 1.00 96.56 106 LYS A O 1
ATOM 830 N N . ILE A 1 107 ? -2.017 -7.117 4.284 1.00 97.62 107 ILE A N 1
ATOM 831 C CA . ILE A 1 107 ? -2.110 -7.084 2.814 1.00 97.62 107 ILE A CA 1
ATOM 832 C C . ILE A 1 107 ? -1.757 -5.689 2.290 1.00 97.62 107 ILE A C 1
ATOM 834 O O . ILE A 1 107 ? -0.975 -5.560 1.351 1.00 97.62 107 ILE A O 1
ATOM 838 N N . TYR A 1 108 ? -2.281 -4.639 2.932 1.00 97.19 108 TYR A N 1
ATOM 839 C CA . TYR A 1 108 ? -1.965 -3.255 2.584 1.00 97.19 108 TYR A CA 1
ATOM 840 C C . TYR A 1 108 ? -0.459 -2.972 2.684 1.00 97.19 108 TYR A C 1
ATOM 842 O O . TYR A 1 108 ? 0.121 -2.397 1.767 1.00 97.19 108 TYR A O 1
ATOM 850 N N . LYS A 1 109 ? 0.205 -3.402 3.765 1.00 96.06 109 LYS A N 1
ATOM 851 C CA . LYS A 1 109 ? 1.659 -3.227 3.930 1.00 96.06 109 LYS A CA 1
ATOM 852 C C . LYS A 1 109 ? 2.454 -3.933 2.830 1.00 96.06 109 LYS A C 1
ATOM 854 O O . LYS A 1 109 ? 3.382 -3.338 2.289 1.00 96.06 109 LYS A O 1
ATOM 859 N N . GLU A 1 110 ? 2.056 -5.146 2.453 1.00 97.69 110 GLU A N 1
ATOM 860 C CA . GLU A 1 110 ? 2.701 -5.893 1.368 1.00 97.69 110 GLU A CA 1
ATOM 861 C C . GLU A 1 110 ? 2.528 -5.205 0.004 1.00 97.69 110 GLU A C 1
ATOM 863 O O . GLU A 1 110 ? 3.499 -5.037 -0.732 1.00 97.69 110 GLU A O 1
ATOM 868 N N . LEU A 1 111 ? 1.319 -4.725 -0.308 1.00 97.62 111 LEU A N 1
ATOM 869 C CA . LEU A 1 111 ? 1.066 -3.939 -1.521 1.00 97.62 111 LEU A CA 1
ATOM 870 C C . LEU A 1 111 ? 1.941 -2.685 -1.586 1.00 97.62 111 LEU A C 1
ATOM 872 O O . LEU A 1 111 ? 2.512 -2.384 -2.631 1.00 97.62 111 LEU A O 1
ATOM 876 N N . ASN A 1 112 ? 2.083 -1.965 -0.474 1.00 95.12 112 ASN A N 1
ATOM 877 C CA . ASN A 1 112 ? 2.911 -0.760 -0.441 1.00 95.12 112 ASN A CA 1
ATOM 878 C C 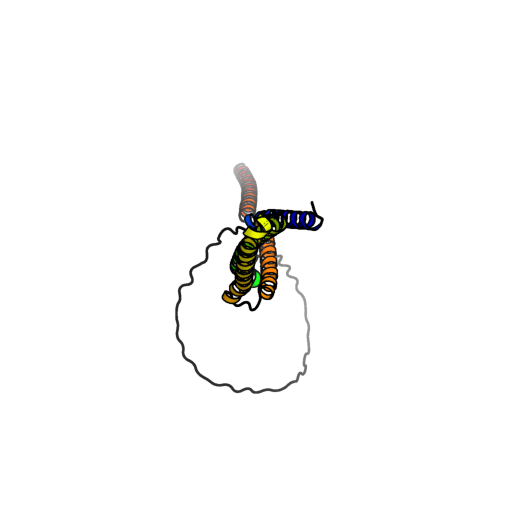. ASN A 1 112 ? 4.401 -1.062 -0.562 1.00 95.12 112 ASN A C 1
ATOM 880 O O . ASN A 1 112 ? 5.117 -0.306 -1.216 1.00 95.12 112 ASN A O 1
ATOM 884 N N . ARG A 1 113 ? 4.865 -2.179 0.004 1.00 97.00 113 ARG A N 1
ATOM 885 C CA . ARG A 1 113 ? 6.235 -2.654 -0.205 1.00 97.00 113 ARG A CA 1
ATOM 886 C C . ARG A 1 113 ? 6.497 -2.926 -1.688 1.00 97.00 113 ARG A C 1
ATOM 888 O O . ARG A 1 113 ? 7.492 -2.443 -2.218 1.00 97.00 113 ARG A O 1
ATOM 895 N N . GLN A 1 114 ? 5.588 -3.634 -2.358 1.00 97.50 114 GLN A N 1
ATOM 896 C CA . GLN A 1 114 ? 5.681 -3.908 -3.795 1.00 97.50 114 GLN A CA 1
ATOM 897 C C . GLN A 1 114 ? 5.654 -2.617 -4.627 1.00 97.50 114 GLN A C 1
ATOM 899 O O . GLN A 1 114 ? 6.481 -2.451 -5.520 1.00 97.50 114 GLN A O 1
ATOM 904 N N . ASN A 1 115 ? 4.761 -1.675 -4.304 1.00 97.00 115 ASN A N 1
ATOM 905 C CA . ASN A 1 115 ? 4.730 -0.357 -4.946 1.00 97.00 115 ASN A CA 1
ATOM 906 C C . ASN A 1 115 ? 6.057 0.388 -4.770 1.00 97.00 115 ASN A C 1
ATOM 908 O O . ASN A 1 115 ? 6.543 0.987 -5.721 1.00 97.00 115 ASN A O 1
ATOM 912 N N . GLY A 1 116 ? 6.672 0.319 -3.585 1.00 96.94 116 GLY A N 1
ATOM 913 C CA . GLY A 1 116 ? 7.995 0.892 -3.333 1.00 96.94 116 GLY A CA 1
ATOM 914 C C . GLY A 1 116 ? 9.055 0.383 -4.313 1.00 96.94 116 GLY A C 1
ATOM 915 O O . GLY A 1 116 ? 9.762 1.196 -4.903 1.00 96.94 116 GLY A O 1
ATOM 916 N N . ILE A 1 117 ? 9.090 -0.936 -4.539 1.00 97.38 117 ILE A N 1
ATOM 917 C CA . ILE A 1 117 ? 10.007 -1.591 -5.487 1.00 97.38 117 ILE A CA 1
ATOM 918 C C . ILE A 1 117 ? 9.719 -1.143 -6.927 1.00 97.38 117 ILE A C 1
ATOM 920 O O . ILE A 1 117 ? 10.647 -0.808 -7.658 1.00 97.38 117 ILE A O 1
ATOM 924 N N . ILE A 1 118 ? 8.442 -1.078 -7.326 1.00 97.88 118 ILE A N 1
ATOM 925 C CA . ILE A 1 118 ? 8.040 -0.580 -8.654 1.00 97.88 118 ILE A CA 1
ATOM 926 C C . ILE A 1 118 ? 8.540 0.850 -8.864 1.00 97.88 118 ILE A C 1
ATOM 928 O O . ILE A 1 118 ? 9.130 1.140 -9.899 1.00 97.88 118 ILE A O 1
ATOM 932 N N . PHE A 1 119 ? 8.353 1.732 -7.880 1.00 97.50 119 PHE A N 1
ATOM 933 C CA . PHE A 1 119 ? 8.809 3.118 -7.979 1.00 97.50 119 PHE A CA 1
ATOM 934 C C . PHE A 1 119 ? 10.331 3.234 -8.103 1.00 97.50 119 PHE A C 1
ATOM 936 O O . PHE A 1 119 ? 10.815 4.111 -8.815 1.00 97.50 119 PHE A O 1
ATOM 943 N N . ASP A 1 120 ? 11.094 2.382 -7.415 1.00 97.19 120 ASP A N 1
ATOM 944 C CA . ASP A 1 120 ? 12.552 2.357 -7.555 1.00 97.19 120 ASP A CA 1
ATOM 945 C C . ASP A 1 120 ? 12.976 1.895 -8.951 1.00 97.19 120 ASP A C 1
ATOM 947 O O . ASP A 1 120 ? 13.788 2.568 -9.587 1.00 97.19 120 ASP A O 1
ATOM 951 N N . ALA A 1 121 ? 12.362 0.831 -9.471 1.00 97.69 121 ALA A N 1
ATOM 952 C CA . ALA A 1 121 ? 12.624 0.348 -10.824 1.00 97.69 121 ALA A CA 1
ATOM 953 C C . ALA A 1 121 ? 12.238 1.385 -11.898 1.00 97.69 121 ALA A C 1
ATOM 955 O O . ALA A 1 121 ? 12.999 1.624 -12.837 1.00 97.69 121 ALA A O 1
ATOM 956 N N . GLU A 1 122 ? 11.092 2.057 -11.744 1.00 97.56 122 GLU A N 1
ATOM 957 C CA . GLU A 1 122 ? 10.657 3.138 -12.637 1.00 97.56 122 GLU A CA 1
ATOM 958 C C . GLU A 1 122 ? 11.619 4.331 -12.597 1.00 97.56 122 GLU A C 1
ATOM 960 O O . GLU A 1 122 ? 11.911 4.915 -13.644 1.00 97.56 122 GLU A O 1
ATOM 965 N N . ARG A 1 123 ? 12.154 4.677 -11.417 1.00 96.81 123 ARG A N 1
ATOM 966 C CA . ARG A 1 123 ? 13.169 5.731 -11.282 1.00 96.81 123 ARG A CA 1
ATOM 967 C C . ARG A 1 123 ? 14.445 5.364 -12.039 1.00 96.81 123 ARG A C 1
ATOM 969 O O . ARG A 1 123 ? 14.908 6.168 -12.840 1.00 96.81 123 ARG A O 1
ATOM 976 N N . GLU A 1 124 ? 14.976 4.161 -11.830 1.00 97.25 124 GLU A N 1
ATOM 977 C CA . GLU A 1 124 ? 16.182 3.679 -12.521 1.00 97.25 124 GLU A CA 1
ATOM 978 C C . GLU A 1 124 ? 15.998 3.659 -14.044 1.00 97.25 124 GLU A C 1
ATOM 980 O O . GLU A 1 124 ? 16.873 4.095 -14.792 1.00 97.25 124 GLU A O 1
ATOM 985 N N . ARG A 1 125 ? 14.827 3.218 -14.519 1.00 98.31 125 ARG A N 1
ATOM 986 C CA . ARG A 1 125 ? 14.473 3.275 -15.942 1.00 98.31 125 ARG A CA 1
ATOM 987 C C . ARG A 1 125 ? 14.514 4.713 -16.462 1.00 98.31 125 ARG A C 1
ATOM 989 O O . ARG A 1 125 ? 15.121 4.964 -17.502 1.00 98.31 125 ARG A O 1
ATOM 996 N N . ASN A 1 126 ? 13.916 5.661 -15.740 1.00 97.06 126 ASN A N 1
ATOM 997 C CA . ASN A 1 126 ? 13.912 7.074 -16.133 1.00 97.06 126 ASN A CA 1
ATOM 998 C C . ASN A 1 126 ? 15.333 7.673 -16.147 1.00 97.06 126 ASN A C 1
ATOM 1000 O O . ASN A 1 126 ? 15.652 8.484 -17.014 1.00 97.06 126 ASN A O 1
ATOM 1004 N N . GLU A 1 127 ? 16.202 7.278 -15.213 1.00 97.19 127 GLU A N 1
ATOM 1005 C CA . GLU A 1 127 ? 17.613 7.688 -15.196 1.00 97.19 127 GLU A CA 1
ATOM 1006 C C . GLU A 1 127 ? 18.354 7.199 -16.454 1.00 97.19 127 GLU A C 1
ATOM 1008 O O . GLU A 1 127 ? 19.061 7.982 -17.092 1.00 97.19 127 GLU A O 1
ATOM 1013 N N . LEU A 1 128 ? 18.126 5.948 -16.873 1.00 97.56 128 LEU A N 1
ATOM 1014 C CA . LEU A 1 128 ? 18.687 5.397 -18.113 1.00 97.56 128 LEU A CA 1
ATOM 1015 C C . LEU A 1 128 ? 18.165 6.119 -19.365 1.00 97.56 128 LEU A C 1
ATOM 1017 O O . LEU A 1 128 ? 18.930 6.365 -20.299 1.00 97.56 128 LEU A O 1
ATOM 1021 N N . GLU A 1 129 ? 16.880 6.484 -19.395 1.00 96.62 129 GLU A N 1
ATOM 1022 C CA . GLU A 1 129 ? 16.295 7.277 -20.486 1.00 96.62 129 GLU A CA 1
ATOM 1023 C C . GLU A 1 129 ? 16.959 8.651 -20.600 1.00 96.62 129 GLU A C 1
ATOM 1025 O O . GLU A 1 129 ? 17.346 9.067 -21.697 1.00 96.62 129 GLU A O 1
ATOM 1030 N N . LEU A 1 130 ? 17.158 9.326 -19.466 1.00 95.94 130 LEU A N 1
ATOM 1031 C CA . LEU A 1 130 ? 17.857 10.607 -19.411 1.00 95.94 130 LEU A CA 1
ATOM 1032 C C . LEU A 1 130 ? 19.311 10.477 -19.875 1.00 95.94 130 LEU A C 1
ATOM 1034 O O . LEU A 1 130 ? 19.774 11.308 -20.662 1.00 95.94 130 LEU A O 1
ATOM 1038 N N . GLU A 1 131 ? 20.027 9.436 -19.440 1.00 95.81 131 GLU A N 1
ATOM 1039 C CA . GLU A 1 131 ? 21.394 9.172 -19.895 1.00 95.81 131 GLU A CA 1
ATOM 1040 C C . GLU A 1 131 ? 21.425 8.975 -21.415 1.00 95.81 131 GLU A C 1
ATOM 1042 O O . GLU A 1 131 ? 22.190 9.652 -22.111 1.00 95.81 131 GLU A O 1
ATOM 1047 N N . ARG A 1 132 ? 20.531 8.133 -21.950 1.00 96.31 132 ARG A N 1
ATOM 1048 C CA . ARG A 1 132 ? 20.407 7.842 -23.387 1.00 96.31 132 ARG A CA 1
ATOM 1049 C C . ARG A 1 132 ? 20.131 9.104 -24.194 1.00 96.31 132 ARG A C 1
ATOM 1051 O O . ARG A 1 132 ? 20.766 9.313 -25.230 1.00 96.31 132 ARG A O 1
ATOM 1058 N N . ASP A 1 133 ? 19.217 9.948 -23.726 1.00 94.69 133 ASP A N 1
ATOM 1059 C CA . ASP A 1 133 ? 18.840 11.201 -24.388 1.00 94.69 133 ASP A CA 1
ATOM 1060 C C . ASP A 1 133 ? 19.943 12.262 -24.321 1.00 94.69 133 ASP A C 1
ATOM 1062 O O . ASP A 1 133 ? 20.061 13.103 -25.217 1.00 94.69 133 ASP A O 1
ATOM 1066 N N . SER A 1 134 ? 20.782 12.210 -23.286 1.00 95.06 134 SER A N 1
ATOM 1067 C CA . SER A 1 134 ? 21.916 13.117 -23.122 1.00 95.06 134 SER A CA 1
ATOM 1068 C C . SER A 1 134 ? 23.118 12.770 -24.013 1.00 95.06 134 SER A C 1
ATOM 1070 O O . SER A 1 134 ? 24.005 13.615 -24.187 1.00 95.06 134 SER A O 1
ATOM 1072 N N . LEU A 1 135 ? 23.152 11.568 -24.612 1.00 95.44 135 LEU A N 1
ATOM 1073 C CA . LEU A 1 135 ? 24.258 11.114 -25.459 1.00 95.44 135 LEU A CA 1
ATOM 1074 C C . LEU A 1 135 ? 24.464 12.012 -26.690 1.00 95.44 135 LEU A C 1
ATOM 1076 O O . LEU A 1 135 ? 23.538 12.331 -27.441 1.00 95.44 135 LEU A O 1
ATOM 1080 N N . LYS A 1 136 ? 25.730 12.350 -26.958 1.00 94.06 136 LYS A N 1
ATOM 1081 C CA . LYS A 1 136 ? 26.164 13.171 -28.101 1.00 94.06 136 LYS A CA 1
ATOM 1082 C C . LYS A 1 136 ? 27.352 12.542 -28.830 1.00 94.06 136 LYS A C 1
ATOM 1084 O O . LYS A 1 136 ? 28.094 11.745 -28.259 1.00 94.06 136 LYS A O 1
ATOM 1089 N N . GLY A 1 137 ? 27.542 12.932 -30.093 1.00 94.44 137 GLY A N 1
ATOM 1090 C CA . GLY A 1 137 ? 28.697 12.538 -30.906 1.00 94.44 137 GLY A CA 1
ATOM 1091 C C . GLY A 1 137 ? 28.890 11.021 -30.989 1.00 94.44 137 GLY A C 1
ATOM 1092 O O . GLY A 1 137 ? 27.923 10.271 -31.121 1.00 94.44 137 GLY A O 1
ATOM 1093 N N . PHE A 1 138 ? 30.141 10.573 -30.876 1.00 89.69 138 PHE A N 1
ATOM 1094 C CA . PHE A 1 138 ? 30.521 9.161 -30.985 1.00 89.69 138 PHE A CA 1
ATOM 1095 C C . PHE A 1 138 ? 29.866 8.264 -29.918 1.00 89.69 138 PHE A C 1
ATOM 1097 O O . PHE A 1 138 ? 29.494 7.131 -30.213 1.00 89.69 138 PHE A O 1
ATOM 1104 N N . ALA A 1 139 ? 29.623 8.780 -28.707 1.00 91.38 139 ALA A N 1
ATOM 1105 C CA . ALA A 1 139 ? 28.963 8.023 -27.640 1.00 91.38 139 ALA A CA 1
ATOM 1106 C C . ALA A 1 139 ? 27.523 7.619 -28.004 1.00 91.38 139 ALA A C 1
ATOM 1108 O O . ALA A 1 139 ? 27.056 6.557 -27.602 1.00 91.38 139 ALA A O 1
ATOM 1109 N N . LYS A 1 140 ? 26.824 8.426 -28.814 1.00 93.44 140 LYS A N 1
ATOM 1110 C CA . LYS A 1 140 ? 25.482 8.087 -29.308 1.00 93.44 140 LYS A CA 1
ATOM 1111 C C . LYS A 1 140 ? 25.500 6.896 -30.273 1.00 93.44 140 LYS A C 1
ATOM 1113 O O . LYS A 1 140 ? 24.502 6.192 -30.364 1.00 93.44 140 LYS A O 1
ATOM 1118 N N . LEU A 1 141 ? 26.601 6.667 -30.987 1.00 90.75 141 LEU A N 1
ATOM 1119 C CA . LEU A 1 141 ? 26.733 5.528 -31.896 1.00 90.75 141 LEU A CA 1
ATOM 1120 C C . LEU A 1 141 ? 27.059 4.238 -31.134 1.00 90.75 141 LEU A C 1
ATOM 1122 O O . LEU A 1 141 ? 26.515 3.190 -31.459 1.00 90.75 141 LEU A O 1
ATOM 1126 N N . THR A 1 142 ? 27.906 4.322 -30.106 1.00 91.88 142 THR A N 1
ATOM 1127 C CA . THR A 1 142 ? 28.407 3.140 -29.390 1.00 91.88 142 THR A CA 1
ATOM 1128 C C . THR A 1 142 ? 27.553 2.726 -28.192 1.00 91.88 142 THR A C 1
ATOM 1130 O O . THR A 1 142 ? 27.356 1.535 -27.985 1.00 91.88 142 THR A O 1
ATOM 1133 N N . LYS A 1 143 ? 27.008 3.675 -27.416 1.00 94.88 143 LYS A N 1
ATOM 1134 C CA . LYS A 1 143 ? 26.308 3.385 -26.144 1.00 94.88 143 LYS A CA 1
ATOM 1135 C C . LYS A 1 143 ? 24.785 3.379 -26.229 1.00 94.88 143 LYS A C 1
ATOM 1137 O O . LYS A 1 143 ? 24.119 2.853 -25.343 1.00 94.88 143 LYS A O 1
ATOM 1142 N N . LYS A 1 144 ? 24.199 3.958 -27.282 1.00 95.06 144 LYS A N 1
ATOM 1143 C CA . LYS A 1 144 ? 22.735 4.091 -27.393 1.00 95.06 144 LYS A CA 1
ATOM 1144 C C . LYS A 1 144 ? 22.021 2.736 -27.386 1.00 95.06 144 LYS A C 1
ATOM 1146 O O . LYS A 1 144 ? 20.978 2.624 -26.753 1.00 95.06 144 LYS A O 1
ATOM 1151 N N . GLY A 1 145 ? 22.563 1.738 -28.089 1.00 95.31 145 GLY A N 1
ATOM 1152 C CA . GLY A 1 145 ? 21.971 0.396 -28.147 1.00 95.31 145 GLY A CA 1
ATOM 1153 C C . GLY A 1 145 ? 22.002 -0.317 -26.794 1.00 95.31 145 GLY A C 1
ATOM 1154 O O . GLY A 1 145 ? 21.006 -0.908 -26.392 1.00 95.31 145 GLY A O 1
ATOM 1155 N N . GLU A 1 146 ? 23.108 -0.187 -26.060 1.00 96.31 146 GLU A N 1
ATOM 1156 C CA . GLU A 1 146 ? 23.251 -0.752 -24.715 1.00 96.31 146 GLU A CA 1
ATOM 1157 C C . GLU A 1 146 ? 22.243 -0.138 -23.734 1.00 96.31 146 GLU A C 1
ATOM 1159 O O . GLU A 1 146 ? 21.531 -0.868 -23.048 1.00 96.31 146 GLU A O 1
ATOM 1164 N N . LEU A 1 147 ? 22.131 1.196 -23.702 1.00 97.31 147 LEU A N 1
ATOM 1165 C CA . LEU A 1 147 ? 21.156 1.869 -22.839 1.00 97.31 147 LEU A CA 1
ATOM 1166 C C . LEU A 1 147 ? 19.717 1.502 -23.208 1.00 97.31 147 LEU A C 1
ATOM 1168 O O . LEU A 1 147 ? 18.908 1.291 -22.312 1.00 97.31 147 LEU A O 1
ATOM 1172 N N . GLN A 1 148 ? 19.405 1.366 -24.502 1.00 97.50 148 GLN A N 1
ATOM 1173 C CA . GLN A 1 148 ? 18.078 0.926 -24.934 1.00 97.50 148 GLN A CA 1
ATOM 1174 C C . GLN A 1 148 ? 17.763 -0.489 -24.435 1.00 97.50 148 GLN A C 1
ATOM 1176 O O . GLN A 1 148 ? 16.708 -0.698 -23.854 1.00 97.50 148 GLN A O 1
ATOM 1181 N N . SER A 1 149 ? 18.703 -1.429 -24.562 1.00 97.75 149 SER A N 1
ATOM 1182 C CA . SER A 1 149 ? 18.518 -2.793 -24.057 1.00 97.75 149 SER A CA 1
ATOM 1183 C C . SER A 1 149 ? 18.314 -2.834 -22.537 1.00 97.75 149 SER A C 1
ATOM 1185 O O . SER A 1 149 ? 17.473 -3.589 -22.051 1.00 97.75 149 SER A O 1
ATOM 1187 N N . ARG A 1 150 ? 19.029 -1.992 -21.776 1.00 98.06 150 ARG A N 1
ATOM 1188 C CA . ARG A 1 150 ? 18.823 -1.867 -20.322 1.00 98.06 150 ARG A CA 1
ATOM 1189 C C . ARG A 1 150 ? 17.449 -1.283 -19.979 1.00 98.06 150 ARG A C 1
ATOM 1191 O O . ARG A 1 150 ? 16.828 -1.749 -19.029 1.00 98.06 150 ARG A O 1
ATOM 1198 N N . ILE A 1 151 ? 16.977 -0.292 -20.740 1.00 98.25 151 ILE A N 1
ATOM 1199 C CA . ILE A 1 151 ? 15.632 0.288 -20.586 1.00 98.25 151 ILE A CA 1
ATOM 1200 C C . ILE A 1 151 ? 14.559 -0.769 -20.864 1.00 98.25 151 ILE A C 1
ATOM 1202 O O . ILE A 1 151 ? 13.627 -0.901 -20.076 1.00 98.25 151 ILE A O 1
ATOM 1206 N N . ASP A 1 152 ? 14.705 -1.546 -21.938 1.00 98.44 152 ASP A N 1
ATOM 1207 C CA . ASP A 1 152 ? 13.743 -2.587 -22.313 1.00 98.44 152 ASP A CA 1
ATOM 1208 C C . ASP A 1 152 ? 13.671 -3.682 -21.232 1.00 98.44 152 ASP A C 1
ATOM 1210 O O . ASP A 1 152 ? 12.584 -4.017 -20.765 1.00 98.44 152 ASP A O 1
ATOM 1214 N N . CYS A 1 153 ? 14.824 -4.136 -20.725 1.00 98.00 153 CYS A N 1
ATOM 1215 C CA . CYS A 1 153 ? 14.903 -5.068 -19.593 1.00 98.00 153 CYS A CA 1
ATOM 1216 C C . CYS A 1 153 ? 14.229 -4.509 -18.324 1.00 98.00 153 CYS A C 1
ATOM 1218 O O . CYS A 1 153 ? 13.474 -5.211 -17.649 1.00 98.00 153 CYS A O 1
ATOM 1220 N N . LYS A 1 154 ? 14.436 -3.221 -18.012 1.00 98.06 154 LYS A N 1
ATOM 1221 C CA . LYS A 1 154 ? 13.762 -2.563 -16.882 1.00 98.06 154 LYS A CA 1
ATOM 1222 C C . LYS A 1 154 ? 12.249 -2.473 -17.073 1.00 98.06 154 LYS A C 1
ATOM 1224 O O . LYS A 1 154 ? 11.517 -2.630 -16.101 1.00 98.06 154 LYS A O 1
ATOM 1229 N N . ASN A 1 155 ? 11.765 -2.246 -18.293 1.00 98.38 155 ASN A N 1
ATOM 1230 C CA . ASN A 1 155 ? 10.329 -2.246 -18.576 1.00 98.38 155 ASN A CA 1
ATOM 1231 C C . ASN A 1 155 ? 9.708 -3.628 -18.322 1.00 98.38 155 ASN A C 1
ATOM 1233 O O . ASN A 1 155 ? 8.680 -3.709 -17.654 1.00 98.38 155 ASN A O 1
ATOM 1237 N N . GLU A 1 156 ? 10.363 -4.706 -18.764 1.00 98.25 156 GLU A N 1
ATOM 1238 C CA . GLU A 1 156 ? 9.921 -6.079 -18.479 1.00 98.25 156 GLU A CA 1
ATOM 1239 C C . GLU A 1 156 ? 9.885 -6.368 -16.967 1.00 98.25 156 GLU A C 1
ATOM 1241 O O . GLU A 1 156 ? 8.912 -6.930 -16.458 1.00 98.25 156 GLU A O 1
ATOM 1246 N N . GLU A 1 157 ? 10.911 -5.933 -16.225 1.00 98.06 157 GLU A N 1
ATOM 1247 C CA . GLU A 1 157 ? 10.946 -6.030 -14.760 1.00 98.06 157 GLU A CA 1
ATOM 1248 C C . GLU A 1 157 ? 9.751 -5.299 -14.123 1.00 98.06 157 GLU A C 1
ATOM 1250 O O . GLU A 1 157 ? 9.033 -5.871 -13.297 1.00 98.06 157 GLU A O 1
ATOM 1255 N N . ILE A 1 158 ? 9.496 -4.052 -14.529 1.00 98.31 158 ILE A N 1
ATOM 1256 C CA . ILE A 1 158 ? 8.382 -3.236 -14.026 1.00 98.31 158 ILE A CA 1
ATOM 1257 C C . ILE A 1 158 ? 7.031 -3.904 -14.311 1.00 98.31 158 ILE A C 1
ATOM 1259 O O . ILE A 1 158 ? 6.167 -3.929 -13.430 1.00 98.31 158 ILE A O 1
ATOM 1263 N N . ASP A 1 159 ? 6.838 -4.469 -15.502 1.00 98.25 159 ASP A N 1
ATOM 1264 C CA . ASP A 1 159 ? 5.593 -5.145 -15.874 1.00 98.25 159 ASP A CA 1
ATOM 1265 C C . ASP A 1 159 ? 5.342 -6.385 -15.008 1.00 98.25 159 ASP A C 1
ATOM 1267 O O . ASP A 1 159 ? 4.238 -6.568 -14.479 1.00 98.25 159 ASP A O 1
ATOM 1271 N N . LEU A 1 160 ? 6.377 -7.194 -14.760 1.00 97.81 160 LEU A N 1
ATOM 1272 C CA . LEU A 1 160 ? 6.296 -8.331 -13.839 1.00 97.81 160 LEU A CA 1
ATOM 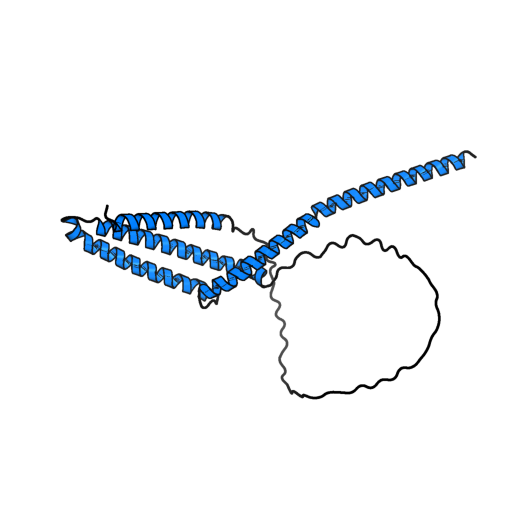1273 C C . LEU A 1 160 ? 5.976 -7.884 -12.408 1.00 97.81 160 LEU A C 1
ATOM 1275 O O . LEU A 1 160 ? 5.124 -8.481 -11.739 1.00 97.81 160 LEU A O 1
ATOM 1279 N N . LEU A 1 161 ? 6.608 -6.808 -11.935 1.00 97.88 161 LEU A N 1
ATOM 1280 C CA . LEU A 1 161 ? 6.346 -6.260 -10.606 1.00 97.88 161 LEU A CA 1
ATOM 1281 C C . LEU A 1 161 ? 4.903 -5.750 -10.471 1.00 97.88 161 LEU A C 1
ATOM 1283 O O . LEU A 1 161 ? 4.276 -5.983 -9.430 1.00 97.88 161 LEU A O 1
ATOM 1287 N N . LYS A 1 162 ? 4.357 -5.113 -11.516 1.00 96.19 162 LYS A N 1
ATOM 1288 C CA . LYS A 1 162 ? 2.959 -4.654 -11.582 1.00 96.19 162 LYS A CA 1
ATOM 1289 C C . LYS A 1 162 ? 1.976 -5.824 -11.576 1.00 96.19 162 LYS A C 1
ATOM 1291 O O . LYS A 1 162 ? 0.994 -5.785 -10.833 1.00 96.19 162 LYS A O 1
ATOM 1296 N N . ILE A 1 163 ? 2.262 -6.901 -12.312 1.00 96.50 163 ILE A N 1
ATOM 1297 C CA . ILE A 1 163 ? 1.495 -8.158 -12.235 1.00 96.50 163 ILE A CA 1
ATOM 1298 C C . ILE A 1 163 ? 1.529 -8.722 -10.803 1.00 96.50 163 ILE A C 1
ATOM 1300 O O . ILE A 1 163 ? 0.507 -9.194 -10.287 1.00 96.50 163 ILE A O 1
ATOM 1304 N N . GLY A 1 164 ? 2.673 -8.595 -10.123 1.00 96.88 164 GLY A N 1
ATOM 1305 C CA . GLY A 1 164 ? 2.862 -8.974 -8.723 1.00 96.88 164 GLY A CA 1
ATOM 1306 C C . GLY A 1 164 ? 1.837 -8.364 -7.759 1.00 96.88 164 GLY A C 1
ATOM 1307 O O . GLY A 1 164 ? 1.400 -9.054 -6.836 1.00 96.88 164 GLY A O 1
ATOM 1308 N N . LEU A 1 165 ? 1.361 -7.134 -8.000 1.00 97.56 165 LEU A N 1
ATOM 1309 C CA . LEU A 1 165 ? 0.312 -6.493 -7.186 1.00 97.56 165 LEU A CA 1
ATOM 1310 C C . LEU A 1 165 ? -1.001 -7.285 -7.205 1.00 97.56 165 LEU A C 1
ATOM 1312 O O . LEU A 1 165 ? -1.597 -7.541 -6.157 1.00 97.56 165 LEU A O 1
ATOM 1316 N N . SER A 1 166 ? -1.435 -7.723 -8.393 1.00 96.06 166 SER A N 1
ATOM 1317 C CA . SER A 1 166 ? -2.612 -8.590 -8.528 1.00 96.06 166 SER A CA 1
ATOM 1318 C C . SER A 1 166 ? -2.377 -9.940 -7.848 1.00 96.06 166 SER A C 1
ATOM 1320 O O . SER A 1 166 ? -3.275 -10.467 -7.189 1.00 96.06 166 SER A O 1
ATOM 1322 N N . GLY A 1 167 ? -1.158 -10.477 -7.952 1.00 97.25 167 GLY A N 1
ATOM 1323 C CA . GLY A 1 167 ? -0.760 -11.703 -7.267 1.00 97.25 167 GLY A CA 1
ATOM 1324 C C . GLY A 1 167 ? -0.880 -11.605 -5.744 1.00 97.25 167 GLY A C 1
ATOM 1325 O O . GLY A 1 167 ? -1.365 -12.545 -5.120 1.00 97.25 167 GLY A O 1
ATOM 1326 N N . ILE A 1 168 ? -0.493 -10.472 -5.144 1.00 97.81 168 ILE A N 1
ATOM 1327 C CA . ILE A 1 168 ? -0.600 -10.245 -3.694 1.00 97.81 168 ILE A CA 1
ATOM 1328 C C . ILE A 1 168 ? -2.046 -10.404 -3.237 1.00 97.81 168 ILE A C 1
ATOM 1330 O O . ILE A 1 168 ? -2.322 -11.249 -2.394 1.00 97.81 168 ILE A O 1
ATOM 1334 N N . VAL A 1 169 ? -2.976 -9.648 -3.816 1.00 97.75 169 VAL A N 1
ATOM 1335 C CA . VAL A 1 169 ? -4.373 -9.631 -3.353 1.00 97.75 169 VAL A CA 1
ATOM 1336 C C . VAL A 1 169 ? -5.109 -10.947 -3.627 1.00 97.75 169 VAL A C 1
ATOM 1338 O O . VAL A 1 169 ? -5.887 -11.394 -2.782 1.00 97.75 169 VAL A O 1
ATOM 1341 N N . LYS A 1 170 ? -4.785 -11.637 -4.729 1.00 97.88 170 LYS A N 1
ATOM 1342 C CA . LYS A 1 170 ? -5.346 -12.959 -5.060 1.00 97.88 170 LYS A CA 1
ATOM 1343 C C . LYS A 1 170 ? -4.988 -14.034 -4.040 1.00 97.88 170 LYS A C 1
ATOM 1345 O O . LYS A 1 170 ? -5.844 -14.849 -3.708 1.00 97.88 170 LYS A O 1
ATOM 1350 N N . ARG A 1 171 ? -3.772 -14.010 -3.475 1.00 96.88 171 ARG A N 1
ATOM 1351 C CA . ARG A 1 171 ? -3.378 -14.940 -2.393 1.00 96.88 171 ARG A CA 1
ATOM 1352 C C . ARG A 1 171 ? -4.252 -14.811 -1.144 1.00 96.88 171 ARG A C 1
ATOM 1354 O O . ARG A 1 171 ? -4.336 -15.756 -0.368 1.00 96.88 171 ARG A O 1
ATOM 1361 N N . TYR A 1 172 ? -4.904 -13.666 -0.962 1.00 96.00 172 TYR A N 1
ATOM 1362 C CA . TYR A 1 172 ? -5.817 -13.402 0.148 1.00 96.00 172 TYR A CA 1
ATOM 1363 C C . TYR A 1 172 ? -7.298 -13.479 -0.253 1.00 96.00 172 TYR A C 1
ATOM 1365 O O . TYR A 1 172 ? -8.156 -13.066 0.521 1.00 96.00 172 TYR A O 1
ATOM 1373 N N . GLY A 1 173 ? -7.607 -14.009 -1.441 1.00 96.56 173 GLY A N 1
ATOM 1374 C CA . GLY A 1 173 ? -8.981 -14.233 -1.899 1.00 96.56 173 GLY A CA 1
ATOM 1375 C C . GLY A 1 173 ? -9.653 -13.028 -2.559 1.00 96.56 173 GLY A C 1
ATOM 1376 O O . GLY A 1 173 ? -10.851 -13.080 -2.823 1.00 96.56 173 GLY A O 1
ATOM 1377 N N . PHE A 1 174 ? -8.918 -11.953 -2.853 1.00 97.81 174 PHE A N 1
ATOM 1378 C CA . PHE A 1 174 ? -9.457 -10.809 -3.589 1.00 97.81 174 PHE A CA 1
ATOM 1379 C C . PHE A 1 174 ? -9.216 -10.959 -5.089 1.00 97.81 174 PHE A C 1
ATOM 1381 O O . PHE A 1 174 ? -8.097 -11.224 -5.527 1.00 97.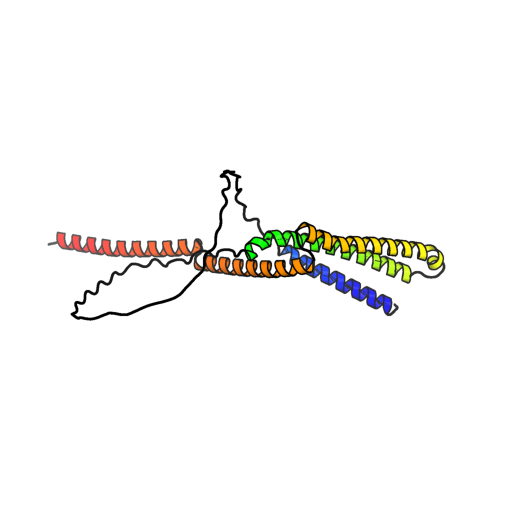81 174 PHE A O 1
ATOM 1388 N N . GLN A 1 175 ? -10.255 -10.723 -5.890 1.00 96.62 175 GLN A N 1
ATOM 1389 C CA . GLN A 1 175 ? -10.154 -10.801 -7.347 1.00 96.62 175 GLN A CA 1
ATOM 1390 C C . GLN A 1 175 ? -9.270 -9.683 -7.918 1.00 96.62 175 GLN A C 1
ATOM 1392 O O . GLN A 1 175 ? -8.447 -9.920 -8.808 1.00 96.62 175 GLN A O 1
ATOM 1397 N N . THR A 1 176 ? -9.425 -8.466 -7.390 1.00 97.44 176 THR A N 1
ATOM 1398 C CA . THR A 1 176 ? -8.687 -7.278 -7.827 1.00 97.44 176 THR A CA 1
ATOM 1399 C C . THR A 1 176 ? -8.147 -6.470 -6.648 1.00 97.44 176 THR A C 1
ATOM 1401 O O . THR A 1 176 ? -8.633 -6.561 -5.519 1.00 97.44 176 THR A O 1
ATOM 1404 N N . VAL A 1 177 ? -7.143 -5.630 -6.924 1.00 97.06 177 VAL A N 1
ATOM 1405 C CA . VAL A 1 177 ? -6.595 -4.681 -5.938 1.00 97.06 177 VAL A CA 1
ATOM 1406 C C . VAL A 1 177 ? -7.663 -3.670 -5.506 1.00 97.06 177 VAL A C 1
ATOM 1408 O O . VAL A 1 177 ? -7.708 -3.261 -4.349 1.00 97.06 177 VAL A O 1
ATOM 1411 N N . HIS A 1 178 ? -8.572 -3.317 -6.416 1.00 97.56 178 HIS A N 1
ATOM 1412 C CA . HIS A 1 178 ? -9.693 -2.423 -6.137 1.00 97.56 178 HIS A CA 1
ATOM 1413 C C . HIS A 1 178 ? -10.683 -3.017 -5.131 1.00 97.56 178 HIS A C 1
ATOM 1415 O O . HIS A 1 178 ? -11.079 -2.340 -4.184 1.00 97.56 178 HIS A O 1
ATOM 1421 N N . ASP A 1 179 ? -11.048 -4.291 -5.294 1.00 97.81 179 ASP A N 1
ATOM 1422 C CA . ASP A 1 179 ? -11.961 -4.977 -4.367 1.00 97.81 179 ASP A CA 1
ATOM 1423 C C . ASP A 1 179 ? -11.367 -5.054 -2.961 1.00 97.81 179 ASP A C 1
ATOM 1425 O O . ASP A 1 179 ? -12.064 -4.809 -1.974 1.00 97.81 179 ASP A O 1
ATOM 1429 N N . PHE A 1 180 ? -10.058 -5.304 -2.876 1.00 98.12 180 PHE A N 1
ATOM 1430 C CA . PHE A 1 180 ? -9.328 -5.211 -1.618 1.00 98.12 180 PHE A CA 1
ATOM 1431 C C . PHE A 1 180 ? -9.464 -3.818 -0.988 1.00 98.12 180 PHE A C 1
ATOM 1433 O O . PHE A 1 180 ? -9.846 -3.716 0.178 1.00 98.12 180 PHE A O 1
ATOM 1440 N N . TYR A 1 181 ? -9.203 -2.743 -1.739 1.00 97.94 181 TYR A N 1
ATOM 1441 C CA . TYR A 1 181 ? -9.264 -1.386 -1.191 1.00 97.94 181 TYR A CA 1
ATOM 1442 C C . TYR A 1 181 ? -10.662 -0.982 -0.719 1.00 97.94 181 TYR A C 1
ATOM 1444 O O . TYR A 1 181 ? -10.775 -0.305 0.306 1.00 97.94 181 TYR A O 1
ATOM 1452 N N . LYS A 1 182 ? -11.726 -1.439 -1.391 1.00 97.81 182 LYS A N 1
ATOM 1453 C CA . LYS A 1 182 ? -13.102 -1.240 -0.910 1.00 97.81 182 LYS A CA 1
ATOM 1454 C C . LYS A 1 182 ? -13.279 -1.819 0.491 1.00 97.81 182 LYS A C 1
ATOM 1456 O O . LYS A 1 182 ? -13.650 -1.089 1.407 1.00 97.81 182 LYS A O 1
ATOM 1461 N N . VAL A 1 183 ? -12.945 -3.096 0.679 1.00 97.94 183 VAL A N 1
ATOM 1462 C CA . VAL A 1 183 ? -13.096 -3.780 1.976 1.00 97.94 183 VAL A CA 1
ATOM 1463 C C . VAL A 1 183 ? -12.156 -3.190 3.032 1.00 97.94 183 VAL A C 1
ATOM 1465 O O . VAL A 1 183 ? -12.564 -2.961 4.171 1.00 97.94 183 VAL A O 1
ATOM 1468 N N . PHE A 1 184 ? -10.914 -2.882 2.653 1.00 98.00 184 PHE A N 1
ATOM 1469 C CA . PHE A 1 184 ? -9.933 -2.266 3.543 1.00 98.00 184 PHE A CA 1
ATOM 1470 C C . PHE A 1 184 ? -10.399 -0.905 4.061 1.00 98.00 184 PHE A C 1
ATOM 1472 O O . PHE A 1 184 ? -10.267 -0.645 5.253 1.00 98.00 184 PHE A O 1
ATOM 1479 N N . SER A 1 185 ? -10.976 -0.056 3.205 1.00 97.00 185 SER A N 1
ATOM 1480 C CA . SER A 1 185 ? -11.454 1.271 3.612 1.00 97.00 185 SER A CA 1
ATOM 1481 C C . SER A 1 185 ? -12.577 1.193 4.651 1.00 97.00 185 SER A C 1
ATOM 1483 O O . SER A 1 185 ? -12.501 1.864 5.678 1.00 97.00 185 SER A O 1
ATOM 1485 N N . VAL A 1 186 ? -13.556 0.305 4.446 1.00 98.06 186 VAL A N 1
ATOM 1486 C CA . VAL A 1 186 ? -14.658 0.069 5.393 1.00 98.06 186 VAL A CA 1
ATOM 1487 C C . VAL A 1 186 ? -14.116 -0.422 6.732 1.00 98.06 186 VAL A C 1
ATOM 1489 O O . VAL A 1 186 ? -14.451 0.117 7.784 1.00 98.06 186 VAL A O 1
ATOM 1492 N N . SER A 1 187 ? -13.225 -1.412 6.693 1.00 97.50 187 SER A N 1
ATOM 1493 C CA . SER A 1 187 ? -12.613 -1.990 7.888 1.00 97.50 187 SER A CA 1
ATOM 1494 C C . SER A 1 187 ? -11.731 -0.990 8.648 1.00 97.50 187 SER A C 1
ATOM 1496 O O . SER A 1 187 ? -11.774 -0.935 9.878 1.00 97.50 187 SER A O 1
ATOM 1498 N N . LYS A 1 188 ? -10.979 -0.148 7.928 1.00 96.19 188 LYS A N 1
ATOM 1499 C CA . LYS A 1 188 ? -10.156 0.924 8.500 1.00 96.19 188 LYS A CA 1
ATOM 1500 C C . LYS A 1 188 ? -11.015 1.948 9.236 1.00 96.19 188 LYS A C 1
ATOM 1502 O O . LYS A 1 188 ? -10.702 2.272 10.380 1.00 96.19 188 LYS A O 1
ATOM 1507 N N . THR A 1 189 ? -12.100 2.409 8.615 1.00 97.06 189 THR A N 1
ATOM 1508 C CA . THR A 1 189 ? -13.045 3.344 9.241 1.00 97.06 189 THR A CA 1
ATOM 1509 C C . THR A 1 189 ? -13.718 2.718 10.461 1.00 97.06 189 THR A C 1
ATOM 1511 O O . THR A 1 189 ? -13.674 3.305 11.537 1.00 97.06 189 THR A O 1
ATOM 1514 N N . ALA A 1 190 ? -14.242 1.493 10.348 1.00 97.19 190 ALA A N 1
ATOM 1515 C CA . ALA A 1 190 ? -14.887 0.799 11.464 1.00 97.19 190 ALA A CA 1
ATOM 1516 C C . ALA A 1 190 ? -13.936 0.586 12.655 1.00 97.19 190 ALA A C 1
ATOM 1518 O O . ALA A 1 190 ? -14.325 0.756 13.812 1.00 97.19 190 ALA A O 1
ATOM 1519 N N . ASN A 1 191 ? -12.669 0.246 12.390 1.00 96.44 191 ASN A N 1
ATOM 1520 C CA . ASN A 1 191 ? -11.665 0.127 13.442 1.00 96.44 191 ASN A CA 1
ATOM 1521 C C . ASN A 1 191 ? -11.329 1.487 14.076 1.00 96.44 191 ASN A C 1
ATOM 1523 O O . ASN A 1 191 ? -11.187 1.546 15.294 1.00 96.44 191 ASN A O 1
ATOM 1527 N N . ALA A 1 192 ? -11.225 2.566 13.292 1.00 94.81 192 ALA A N 1
ATOM 1528 C CA . ALA A 1 192 ? -11.005 3.913 13.824 1.00 94.81 192 ALA A CA 1
ATOM 1529 C C . ALA A 1 192 ? -12.169 4.359 14.726 1.00 94.81 192 ALA A C 1
ATOM 1531 O O . ALA A 1 192 ? -11.948 4.721 15.876 1.00 94.81 192 ALA A O 1
ATOM 1532 N N . GLU A 1 193 ? -13.414 4.206 14.269 1.00 96.25 193 GLU A N 1
ATOM 1533 C CA . GLU A 1 193 ? -14.603 4.517 15.073 1.00 96.25 193 GLU A CA 1
ATOM 1534 C C . GLU A 1 193 ? -14.679 3.687 16.359 1.00 96.25 193 GLU A C 1
ATOM 1536 O O . GLU A 1 193 ? -15.098 4.180 17.408 1.00 96.25 193 GLU A O 1
ATOM 1541 N N . TYR A 1 194 ? -14.298 2.408 16.293 1.00 95.62 194 TYR A N 1
ATOM 1542 C CA . TYR A 1 194 ? -14.217 1.559 17.475 1.00 95.62 194 TYR A CA 1
ATOM 1543 C C . TYR A 1 194 ? -13.178 2.086 18.470 1.00 95.62 194 TYR A C 1
ATOM 1545 O O . TYR A 1 194 ? -13.470 2.159 19.663 1.00 95.62 194 TYR A O 1
ATOM 1553 N N . ARG A 1 195 ? -11.987 2.468 17.990 1.00 93.19 195 ARG A N 1
ATOM 1554 C CA . ARG A 1 195 ? -10.927 3.034 18.836 1.00 93.19 195 ARG A CA 1
ATOM 1555 C C . ARG A 1 195 ? -11.401 4.307 19.523 1.00 93.19 195 ARG A C 1
ATOM 1557 O O . ARG A 1 195 ? -11.339 4.365 20.743 1.00 93.19 195 ARG A O 1
ATOM 1564 N N . ASP A 1 196 ? -12.024 5.216 18.782 1.00 94.06 196 ASP A N 1
ATOM 1565 C CA . ASP A 1 196 ? -12.582 6.451 19.339 1.00 94.06 196 ASP A CA 1
ATOM 1566 C C . ASP A 1 196 ? -13.635 6.182 20.425 1.00 94.06 196 ASP A C 1
ATOM 1568 O O . ASP A 1 196 ? -13.691 6.876 21.443 1.00 94.06 196 ASP A O 1
ATOM 1572 N N . LYS A 1 197 ? -14.498 5.174 20.228 1.00 93.00 197 LYS A N 1
ATOM 1573 C CA . LYS A 1 197 ? -15.499 4.773 21.231 1.00 93.00 197 LYS A CA 1
ATOM 1574 C C . LYS A 1 197 ? -14.840 4.204 22.484 1.00 93.00 197 LYS A C 1
ATOM 1576 O O . LYS A 1 197 ? -15.289 4.514 23.585 1.00 93.00 197 LYS A O 1
ATOM 1581 N N . VAL A 1 198 ? -13.813 3.367 22.324 1.00 91.81 198 VAL A N 1
ATOM 1582 C CA . VAL A 1 198 ? -13.053 2.798 23.448 1.00 91.81 198 VAL A CA 1
ATOM 1583 C C . VAL A 1 198 ? -12.345 3.894 24.225 1.00 91.81 198 VAL A C 1
ATOM 1585 O O . VAL A 1 198 ? -12.456 3.913 25.446 1.00 91.81 198 VAL A O 1
ATOM 1588 N N . ASP A 1 199 ? -11.692 4.822 23.535 1.00 91.38 199 ASP A N 1
ATOM 1589 C CA . ASP A 1 199 ? -10.936 5.898 24.169 1.00 91.38 199 ASP A CA 1
ATOM 1590 C C . ASP A 1 199 ? -11.869 6.814 24.975 1.00 91.38 199 ASP A C 1
ATOM 1592 O O . ASP A 1 199 ? -11.623 7.056 26.155 1.00 91.38 199 ASP A O 1
ATOM 1596 N N . LYS A 1 200 ? -13.020 7.207 24.411 1.00 92.62 200 LYS A N 1
ATOM 1597 C CA . LYS A 1 200 ? -14.051 7.973 25.141 1.00 92.62 200 LYS A CA 1
ATOM 1598 C C . LYS A 1 200 ? -14.609 7.219 26.346 1.00 92.62 200 LYS A C 1
ATOM 1600 O O . LYS A 1 200 ? -14.843 7.816 27.397 1.00 92.62 200 LYS A O 1
ATOM 1605 N N . TRP A 1 201 ? -14.849 5.916 26.200 1.00 91.88 201 TRP A N 1
ATOM 1606 C CA . TRP A 1 201 ? -15.333 5.089 27.303 1.00 91.88 201 TRP A CA 1
ATOM 1607 C C . TRP A 1 201 ? -14.288 5.001 28.422 1.00 91.88 201 TRP A C 1
ATOM 1609 O O . TRP A 1 201 ? -14.637 5.129 29.591 1.00 91.88 201 TRP A O 1
ATOM 1619 N N . GLU A 1 202 ? -13.010 4.837 28.082 1.00 89.12 202 GLU A N 1
ATOM 1620 C CA . GLU A 1 202 ? -11.912 4.766 29.051 1.00 89.12 202 GLU A CA 1
ATOM 1621 C C . GLU A 1 202 ? -11.656 6.125 29.726 1.00 89.12 202 GLU A C 1
ATOM 1623 O O . GLU A 1 202 ? -11.378 6.176 30.922 1.00 89.12 202 GLU A O 1
ATOM 1628 N N . GLU A 1 203 ? -11.820 7.243 29.018 1.00 89.12 203 GLU A N 1
ATOM 1629 C CA . GLU A 1 203 ? -11.746 8.582 29.615 1.00 89.12 203 GLU A CA 1
ATOM 1630 C C . GLU A 1 203 ? -12.851 8.831 30.648 1.00 89.12 203 GLU A C 1
ATOM 1632 O O . GLU A 1 203 ? -12.598 9.440 31.688 1.00 89.12 203 GLU A O 1
ATOM 1637 N N . GLN A 1 204 ? -14.073 8.368 30.376 1.00 86.50 204 GLN A N 1
ATOM 1638 C CA . GLN A 1 204 ? -15.232 8.620 31.238 1.00 86.50 204 GLN A CA 1
ATOM 1639 C C . GLN A 1 204 ? -15.377 7.598 32.365 1.00 86.50 204 GLN A C 1
ATOM 1641 O O . GLN A 1 204 ? -15.753 7.949 33.482 1.00 86.50 204 GLN A O 1
ATOM 1646 N N . TYR A 1 205 ? -15.085 6.333 32.077 1.00 85.19 205 TYR A N 1
ATOM 1647 C CA . TYR A 1 205 ? -15.397 5.200 32.947 1.00 85.19 205 TYR A CA 1
ATOM 1648 C C . TYR A 1 205 ? -14.194 4.306 33.235 1.00 85.19 205 TYR A C 1
ATOM 1650 O O . TYR A 1 205 ? -14.346 3.296 33.926 1.00 85.19 205 TYR A O 1
ATOM 1658 N N . GLY A 1 206 ? -13.011 4.662 32.733 1.00 81.31 206 GLY A N 1
ATOM 1659 C CA . GLY A 1 206 ? -11.793 3.892 32.929 1.00 81.31 206 GLY A CA 1
ATOM 1660 C C . GLY A 1 206 ? -11.444 3.701 34.398 1.00 81.31 206 GLY A C 1
ATOM 1661 O O . GLY A 1 206 ? -11.851 4.452 35.291 1.00 81.31 206 GLY A O 1
ATOM 1662 N N . GLU A 1 207 ? -10.630 2.684 34.659 1.00 78.62 207 GLU A N 1
ATOM 1663 C CA . GLU A 1 207 ? -10.345 2.193 36.012 1.00 78.62 207 GLU A CA 1
ATOM 1664 C C . GLU A 1 207 ? -9.778 3.288 36.938 1.00 78.62 207 GLU A C 1
ATOM 1666 O O . GLU A 1 207 ? -10.002 3.293 38.149 1.00 78.62 207 GLU A O 1
ATOM 1671 N N . LYS A 1 208 ? -9.066 4.265 36.365 1.00 74.31 208 LYS A N 1
ATOM 1672 C CA . LYS A 1 208 ? -8.508 5.413 37.094 1.00 74.31 208 LYS A CA 1
ATOM 1673 C C . LYS A 1 208 ? -9.586 6.373 37.604 1.00 74.31 208 LYS A C 1
ATOM 1675 O O . LYS A 1 208 ? -9.449 6.892 38.712 1.00 74.31 208 LYS A O 1
ATOM 1680 N N . VAL A 1 209 ? -10.636 6.609 36.816 1.00 74.75 209 VAL A N 1
ATOM 1681 C CA . VAL A 1 209 ? -11.772 7.454 37.213 1.00 74.75 209 VAL A CA 1
ATOM 1682 C C . VAL A 1 209 ? -12.568 6.750 38.308 1.00 74.75 209 VAL A C 1
ATOM 1684 O O . VAL A 1 209 ? -12.814 7.349 39.354 1.00 74.75 209 VAL A O 1
ATOM 1687 N N . GLN A 1 210 ? -12.822 5.450 38.135 1.00 70.44 210 GLN A N 1
ATOM 1688 C CA . GLN A 1 210 ? -13.508 4.612 39.126 1.00 70.44 210 GLN A CA 1
ATOM 1689 C C . GLN A 1 210 ? -12.792 4.615 40.482 1.00 70.44 210 GLN A C 1
ATOM 1691 O O . GLN A 1 210 ? -13.379 4.970 41.503 1.00 70.44 210 GLN A O 1
ATOM 1696 N N . LYS A 1 211 ? -11.480 4.341 40.502 1.00 72.50 211 LYS A N 1
ATOM 1697 C CA . LYS A 1 211 ? -10.675 4.359 41.739 1.00 72.50 211 LYS A CA 1
ATOM 1698 C C . LYS A 1 211 ? -10.707 5.715 42.450 1.00 72.50 211 LYS A C 1
ATOM 1700 O O . LYS A 1 211 ? -10.674 5.776 43.682 1.00 72.50 211 LYS A O 1
ATOM 1705 N N . LYS A 1 212 ? -10.755 6.819 41.696 1.00 73.38 212 LYS A N 1
ATOM 1706 C CA . LYS A 1 212 ? -10.848 8.173 42.258 1.00 73.38 212 LYS A CA 1
ATOM 1707 C C . LYS A 1 212 ? -12.218 8.420 42.890 1.00 73.38 212 LYS A C 1
ATOM 1709 O O . LYS A 1 212 ? -12.277 8.968 43.991 1.00 73.38 212 LYS A O 1
ATOM 1714 N N . GLU A 1 213 ? -13.291 8.013 42.225 1.00 74.25 213 GLU A N 1
ATOM 1715 C CA . GLU A 1 213 ? -14.662 8.178 42.710 1.00 74.25 213 GLU A CA 1
ATOM 1716 C C . GLU A 1 213 ? -14.948 7.317 43.951 1.00 74.25 213 GLU A C 1
ATOM 1718 O O . GLU A 1 213 ? -15.490 7.824 44.938 1.00 74.25 213 GLU A O 1
ATOM 1723 N N . GLU A 1 214 ? -14.475 6.067 43.966 1.00 72.81 214 GLU A N 1
ATOM 1724 C CA . GLU A 1 214 ? -14.514 5.181 45.138 1.00 72.81 214 GLU A CA 1
ATOM 1725 C C . GLU A 1 214 ? -13.762 5.784 46.334 1.00 72.81 214 GLU A C 1
ATOM 1727 O O . GLU A 1 214 ? -14.246 5.767 47.468 1.00 72.81 214 GLU A O 1
ATOM 1732 N N . SER A 1 215 ? -12.591 6.378 46.084 1.00 79.81 215 SER A N 1
ATOM 1733 C CA . SER A 1 215 ? -11.799 7.095 47.090 1.00 79.81 215 SER A CA 1
ATOM 1734 C C . SER A 1 215 ? -12.574 8.265 47.713 1.00 79.81 215 SER A C 1
ATOM 1736 O O . SER A 1 215 ? -12.583 8.422 48.940 1.00 79.81 215 SER A O 1
ATOM 1738 N N . ILE A 1 216 ? -13.258 9.069 46.892 1.00 82.81 216 ILE A N 1
ATOM 1739 C CA . ILE A 1 216 ? -14.060 10.211 47.357 1.00 82.81 216 ILE A CA 1
ATOM 1740 C C . ILE A 1 216 ? -15.264 9.723 48.171 1.00 82.81 216 ILE A C 1
ATOM 1742 O O . ILE A 1 216 ? -15.483 10.211 49.283 1.00 82.81 216 ILE A O 1
ATOM 1746 N N . HIS A 1 217 ? -15.990 8.715 47.678 1.00 83.25 217 HIS A N 1
ATOM 1747 C CA . HIS A 1 217 ? -17.105 8.098 48.401 1.00 83.25 217 HIS A CA 1
ATOM 1748 C C . HIS A 1 217 ? -16.671 7.550 49.764 1.00 83.25 217 HIS A C 1
ATOM 1750 O O . HIS A 1 217 ? -17.330 7.797 50.777 1.00 83.25 217 HIS A O 1
ATOM 1756 N N . ARG A 1 218 ? -15.524 6.864 49.822 1.00 82.25 218 ARG A N 1
ATOM 1757 C CA . ARG A 1 218 ? -14.975 6.320 51.070 1.00 82.25 218 ARG A CA 1
ATOM 1758 C C . ARG A 1 218 ? -14.634 7.421 52.076 1.00 82.25 218 ARG A C 1
ATOM 1760 O O . ARG A 1 218 ? -14.911 7.270 53.265 1.00 82.25 218 ARG A O 1
ATOM 1767 N N . ARG A 1 219 ? -14.066 8.542 51.615 1.00 84.00 219 ARG A N 1
ATOM 1768 C CA . ARG A 1 219 ? -13.801 9.712 52.470 1.00 84.00 219 ARG A CA 1
ATOM 1769 C C . ARG A 1 219 ? -15.097 10.305 53.024 1.00 84.00 219 ARG A C 1
ATOM 1771 O O . ARG A 1 219 ? -15.171 10.548 54.224 1.00 84.00 219 ARG A O 1
ATOM 1778 N N . LEU A 1 220 ? -16.119 10.483 52.187 1.00 87.88 220 LEU A N 1
ATOM 1779 C CA . LEU A 1 220 ? -17.421 11.015 52.607 1.00 87.88 220 LEU A CA 1
ATOM 1780 C C . LEU A 1 220 ? -18.106 10.127 53.655 1.00 87.88 220 LEU A C 1
ATOM 1782 O O . LEU A 1 220 ? -18.562 10.636 54.679 1.00 87.88 220 LEU A O 1
ATOM 1786 N N . GLN A 1 221 ? -18.117 8.806 53.453 1.00 87.69 221 GLN A N 1
ATOM 1787 C CA . GLN A 1 221 ? -18.676 7.867 54.432 1.00 87.69 221 GLN A CA 1
ATOM 1788 C C . GLN A 1 221 ? -17.936 7.913 55.771 1.00 87.69 221 GLN A C 1
ATOM 1790 O O . GLN A 1 221 ? -18.569 7.876 56.828 1.00 87.69 221 GLN A O 1
ATOM 1795 N N . ASN A 1 222 ? -16.605 8.022 55.744 1.00 83.62 222 ASN A N 1
ATOM 1796 C CA . ASN A 1 222 ? -15.818 8.159 56.965 1.00 83.62 222 ASN A CA 1
ATOM 1797 C C . ASN A 1 222 ? -16.177 9.445 57.722 1.00 83.62 222 ASN A C 1
ATOM 1799 O O . ASN A 1 222 ? -16.391 9.384 58.930 1.00 83.62 222 ASN A O 1
ATOM 1803 N N . TYR A 1 223 ? -16.320 10.580 57.029 1.00 86.88 223 TYR A N 1
ATOM 1804 C CA . TYR A 1 223 ? -16.751 11.830 57.664 1.00 86.88 223 TYR A CA 1
ATOM 1805 C C . TYR A 1 223 ? -18.150 11.724 58.281 1.00 86.88 223 TYR A C 1
ATOM 1807 O O . TYR A 1 223 ? -18.343 12.129 59.426 1.00 86.88 223 TYR A O 1
ATOM 1815 N N . GLN A 1 224 ? -19.118 11.141 57.571 1.00 86.50 224 GLN A N 1
ATOM 1816 C CA . GLN A 1 224 ? -20.467 10.928 58.111 1.00 86.50 224 GLN A CA 1
ATOM 1817 C C . GLN A 1 224 ? -20.452 10.037 59.359 1.00 86.50 224 GLN A C 1
ATOM 1819 O O . GLN A 1 224 ? -21.113 10.345 60.354 1.00 86.50 224 GLN A O 1
ATOM 1824 N N . ARG A 1 225 ? -19.660 8.959 59.338 1.00 85.56 225 ARG A N 1
ATOM 1825 C CA . ARG A 1 225 ? -19.493 8.060 60.486 1.00 85.56 225 ARG A CA 1
ATOM 1826 C C . ARG A 1 225 ? -18.868 8.779 61.681 1.00 85.56 225 ARG A C 1
ATOM 1828 O O . ARG A 1 225 ? -19.331 8.595 62.803 1.00 85.56 225 ARG A O 1
ATOM 1835 N N . GLU A 1 226 ? -17.862 9.618 61.447 1.00 84.88 226 GLU A N 1
ATOM 1836 C CA . GLU A 1 226 ? -17.203 10.403 62.495 1.00 84.88 226 GLU A CA 1
ATOM 1837 C C . GLU A 1 226 ? -18.178 11.384 63.163 1.00 84.88 226 GLU A C 1
ATOM 1839 O O . GLU A 1 226 ? -18.265 11.432 64.390 1.0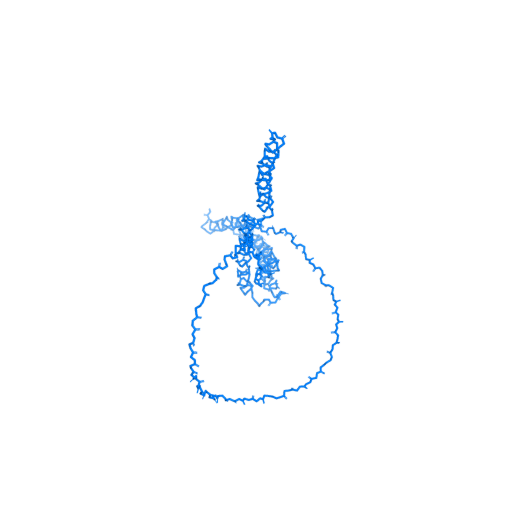0 84.88 226 GLU A O 1
ATOM 1844 N N . ILE A 1 227 ? -18.980 12.105 62.370 1.00 86.44 227 ILE A N 1
ATOM 1845 C CA . ILE A 1 227 ? -20.013 13.023 62.878 1.00 86.44 227 ILE A CA 1
ATOM 1846 C C . ILE A 1 227 ? -21.040 12.262 63.730 1.00 86.44 227 ILE A C 1
ATOM 1848 O O . ILE A 1 227 ? -21.357 12.688 64.843 1.00 86.44 227 ILE A O 1
ATOM 1852 N N . SER A 1 228 ? -21.520 11.111 63.249 1.00 85.19 228 SER A N 1
ATOM 1853 C CA . SER A 1 228 ? -22.487 10.282 63.978 1.00 85.19 228 SER A CA 1
ATOM 1854 C C . SER A 1 228 ? -21.911 9.740 65.291 1.00 85.19 228 SER A C 1
ATOM 1856 O O . SER A 1 228 ? -22.575 9.769 66.328 1.00 85.19 228 SER A O 1
ATOM 1858 N N . ASN A 1 229 ? -20.652 9.296 65.280 1.00 81.88 229 ASN A N 1
ATOM 1859 C CA . ASN A 1 229 ? -19.951 8.828 66.474 1.00 81.88 229 ASN A CA 1
ATOM 1860 C C . ASN A 1 229 ? -19.740 9.951 67.494 1.00 81.88 229 ASN A C 1
ATOM 1862 O O . ASN A 1 229 ? -19.913 9.731 68.693 1.00 81.88 229 ASN A O 1
ATOM 1866 N N . GLN A 1 230 ? -19.386 11.158 67.046 1.00 80.25 230 GLN A N 1
ATOM 1867 C CA . GLN A 1 230 ? -19.275 12.313 67.936 1.00 80.25 230 GLN A CA 1
ATOM 1868 C C . GLN A 1 230 ? -20.617 12.674 68.570 1.00 80.25 230 GLN A C 1
ATOM 1870 O O . GLN A 1 230 ? -20.665 12.953 69.769 1.00 80.25 230 GLN A O 1
ATOM 1875 N N . TYR A 1 231 ? -21.702 12.638 67.796 1.00 76.75 231 TYR A N 1
ATOM 1876 C CA . TYR A 1 231 ? -23.041 12.897 68.313 1.00 76.75 231 TYR A CA 1
ATOM 1877 C C . TYR A 1 231 ? -23.436 11.871 69.386 1.00 76.75 231 TYR A C 1
ATOM 1879 O O . TYR A 1 231 ? -23.830 12.268 70.483 1.00 76.75 231 TYR A O 1
ATOM 1887 N N . MET A 1 232 ? -23.228 10.576 69.116 1.00 73.31 232 MET A N 1
ATOM 1888 C CA . MET A 1 232 ? -23.457 9.467 70.057 1.00 73.31 232 MET A CA 1
ATOM 1889 C C . MET A 1 232 ? -22.629 9.611 71.342 1.00 73.31 232 MET A C 1
ATOM 1891 O O . MET A 1 232 ? -23.162 9.509 72.445 1.00 73.31 232 MET A O 1
ATOM 1895 N N . LYS A 1 233 ? -21.330 9.922 71.229 1.00 75.44 233 LYS A N 1
ATOM 1896 C CA . LYS A 1 233 ? -20.457 10.151 72.394 1.00 75.44 233 LYS A CA 1
ATOM 1897 C C . LYS A 1 233 ? -20.949 11.310 73.261 1.00 75.44 233 LYS A C 1
ATOM 1899 O O . LYS A 1 233 ? -20.927 11.206 74.483 1.00 75.44 233 LYS A O 1
ATOM 1904 N N . ARG A 1 234 ? -21.414 12.406 72.650 1.00 71.00 234 ARG A N 1
ATOM 1905 C CA . ARG A 1 234 ? -21.986 13.547 73.386 1.00 71.00 234 ARG A CA 1
ATOM 1906 C C . ARG A 1 234 ? -23.312 13.188 74.058 1.00 71.00 234 ARG A C 1
ATOM 1908 O O . ARG A 1 234 ? -23.544 13.619 75.180 1.00 71.00 234 ARG A O 1
ATOM 1915 N N . THR A 1 235 ? -24.160 12.381 73.419 1.00 69.69 235 THR A N 1
ATOM 1916 C CA . THR A 1 235 ? -25.434 11.942 74.019 1.00 69.69 235 THR A CA 1
ATOM 1917 C C . THR A 1 235 ? -25.227 10.988 75.192 1.00 69.69 235 THR A C 1
ATOM 1919 O O . THR A 1 235 ? -25.912 11.135 76.200 1.00 69.69 235 THR A O 1
ATOM 1922 N N . ILE A 1 236 ? -24.268 10.063 75.101 1.00 67.75 236 ILE A N 1
ATOM 1923 C CA . ILE A 1 236 ? -23.903 9.160 76.206 1.00 67.75 236 ILE A CA 1
ATOM 1924 C C . ILE A 1 236 ? -23.326 9.968 77.376 1.00 67.75 236 ILE A C 1
ATOM 1926 O O . ILE A 1 236 ? -23.825 9.866 78.492 1.00 67.75 236 ILE A O 1
ATOM 1930 N N . LYS A 1 237 ? -22.381 10.877 77.100 1.00 66.38 237 LYS A N 1
ATOM 1931 C CA . LYS A 1 237 ? -21.765 11.738 78.122 1.00 66.38 237 LYS A CA 1
ATOM 1932 C C . LYS A 1 237 ? -22.775 12.644 78.842 1.00 66.38 237 LYS A C 1
ATOM 1934 O O . LYS A 1 237 ? -22.632 12.897 80.030 1.00 66.38 237 LYS A O 1
ATOM 1939 N N . ASN A 1 238 ? -23.812 13.111 78.143 1.00 61.94 238 ASN A N 1
ATOM 1940 C CA . ASN A 1 238 ? -24.884 13.916 78.739 1.00 61.94 238 ASN A CA 1
ATOM 1941 C C . ASN A 1 238 ? -25.924 13.079 79.512 1.00 61.94 238 ASN A C 1
ATOM 1943 O O . ASN A 1 238 ? -26.650 13.638 80.330 1.00 61.94 238 ASN A O 1
ATOM 1947 N N . ARG A 1 239 ? -26.025 11.765 79.252 1.00 59.66 239 ARG A N 1
ATOM 1948 C CA . ARG A 1 239 ? -26.873 10.831 80.017 1.00 59.66 239 ARG A CA 1
ATOM 1949 C C . ARG A 1 239 ? -26.217 10.376 81.316 1.00 59.66 239 ARG A C 1
ATOM 1951 O O . ARG A 1 239 ? -26.930 10.186 82.285 1.00 59.66 239 ARG A O 1
ATOM 1958 N N . GLU A 1 240 ? -24.896 10.225 81.327 1.00 59.31 240 GLU A N 1
ATOM 1959 C CA . GLU A 1 240 ? -24.116 9.841 82.517 1.00 59.31 240 GLU A CA 1
ATOM 1960 C C . GLU A 1 240 ? -23.934 10.992 83.526 1.00 59.31 240 GLU A C 1
ATOM 1962 O O . GLU A 1 240 ? -23.480 10.768 84.641 1.00 59.31 240 GLU A O 1
ATOM 1967 N N . ALA A 1 241 ? -24.284 12.224 83.142 1.00 56.81 241 ALA A N 1
ATOM 1968 C CA . ALA A 1 241 ? -24.172 13.425 83.972 1.00 56.81 241 ALA A CA 1
ATOM 1969 C C . ALA A 1 241 ? -25.500 13.863 84.635 1.00 56.81 241 ALA A C 1
ATOM 1971 O O . ALA A 1 241 ? -25.577 14.977 85.154 1.00 56.81 241 ALA A O 1
ATOM 1972 N N . ARG A 1 242 ? -26.547 13.028 84.584 1.00 47.09 242 ARG A N 1
ATOM 1973 C CA . ARG A 1 242 ? -27.827 13.210 85.292 1.00 47.09 242 ARG A CA 1
ATOM 1974 C C . ARG A 1 242 ? -28.014 12.102 86.312 1.00 47.09 242 ARG A C 1
ATOM 1976 O O . ARG A 1 242 ? -28.580 12.418 87.377 1.00 47.09 242 ARG A O 1
#

pLDDT: mean 75.21, std 26.19, range [23.08, 98.44]

Foldseek 3Di:
DDPVVVVLVVVVVVLVVVVVVVVVVVVVPDDDDDDDDDDDDDDDDDDDDDDDDDDDDDDDDDDDDDDDDDDDDDDDDDPPVPVDDPPQDDAQDADPLQVCQVVLVVLVVVLVVLVVVLSVLVVVLSVLVVVLVPDDDPCVVVCNVVSVVVSVVSVVVSVVSVVVSCVSVVVVPDNGPVSSVVSNVSSVVSNVVSVVRNVVSCVVPNPVVVVVVVVVVVVVVVVVVVVVVVVVVVVVVVVVVD

Secondary structure (DSSP, 8-state):
--HHHHHHHHHHHHHHHHHHHHHHHHGGG-PPPPPPP--------------------------------------------------PPPPPPPPHHHHHHHHHHHHHHHHHHHHHHHHHHHHHHHHHHHHHHH--HHHHHHTHHHHHHHHHHHHHHHHHHHHHHHHHHHHTT-SSHHHHHHHHHHHHHHHHHHHHHHHHHHHHHSHHHHHHHHHHHHHHHHHHHHHHHHHHHHHHHHHTT-

Radius of gyration: 37.56 Å; chains: 1; bounding box: 98×60×117 Å